Protein AF-A0A3A8J5E4-F1 (afdb_monomer)

Solvent-accessible surface area (backbone atoms only — not comparable to full-atom values): 11726 Å² total; per-residue (Å²): 141,94,80,90,86,88,87,85,82,84,65,100,75,74,62,64,78,69,52,48,61,57,52,50,52,50,50,51,51,50,51,48,60,60,49,70,71,50,70,92,58,54,59,56,57,49,50,54,48,46,54,47,53,39,44,57,54,50,38,72,62,24,36,69,75,30,37,78,83,51,62,80,76,48,44,63,55,41,63,72,62,44,60,40,84,46,62,60,94,86,40,72,38,79,46,46,45,81,44,77,46,72,64,31,96,51,60,77,91,69,24,79,97,47,61,58,36,23,38,38,37,21,25,27,72,80,34,37,34,30,21,39,31,42,22,22,52,36,62,92,46,94,75,78,77,49,28,46,27,18,59,95,86,41,72,50,68,47,78,36,43,29,40,59,74,79,69,74,67,76,70,72,80,81,74,78,81,72,82,77,83,84,79,84,89,85,91,85,78,89,84,137

pLDDT: mean 80.05, std 19.11, range [37.44, 98.12]

Secondary structure (DSSP, 8-state):
-----------TT--GGGTHHHHHHHHHHHHHHHHHTS-SS-HHHHHHHHHHHHHHHHHHH--SS-----HHHHHHHHHTT---S-EETTEEP-S-EEEEEEEESSS-S--TTPPTTEEEEEEETTSSEEEEEEEE--TT-SSSS-EE-EETTEEPEEEEEPPPGGGGSS----------------------

Mean predicted aligned error: 14.49 Å

Radius of gyration: 29.24 Å; Cα contacts (8 Å, |Δi|>4): 276; chains: 1; bounding box: 82×59×81 Å

Structure (mmCIF, N/CA/C/O backbone):
data_AF-A0A3A8J5E4-F1
#
_entry.id   AF-A0A3A8J5E4-F1
#
loop_
_atom_site.group_PDB
_atom_site.id
_atom_site.type_symbol
_atom_site.label_atom_id
_atom_site.label_alt_id
_atom_site.label_comp_id
_atom_site.label_asym_id
_atom_site.label_entity_id
_atom_site.label_seq_id
_atom_site.pdbx_PDB_ins_code
_atom_site.Cartn_x
_atom_site.Cartn_y
_atom_site.Cartn_z
_atom_site.occupancy
_atom_site.B_iso_or_equiv
_atom_site.auth_seq_id
_atom_site.auth_comp_id
_atom_site.auth_asym_id
_atom_site.auth_atom_id
_atom_site.pdbx_PDB_model_num
ATOM 1 N N . VAL A 1 1 ? -8.794 -10.326 44.516 1.00 44.97 1 VAL A N 1
ATOM 2 C CA . VAL A 1 1 ? -8.117 -9.865 45.755 1.00 44.97 1 VAL A CA 1
ATOM 3 C C . VAL A 1 1 ? -7.103 -8.805 45.351 1.00 44.97 1 VAL A C 1
ATOM 5 O O . VAL A 1 1 ? -6.528 -8.986 44.290 1.00 44.97 1 VAL A O 1
ATOM 8 N N . LEU A 1 2 ? -6.918 -7.751 46.161 1.00 43.94 2 LEU A N 1
ATOM 9 C CA . LEU A 1 2 ? -6.089 -6.536 45.955 1.00 43.94 2 LEU A CA 1
ATOM 10 C C . LEU A 1 2 ? -6.869 -5.264 45.575 1.00 43.94 2 LEU A C 1
ATOM 12 O O . LEU A 1 2 ? -6.507 -4.523 44.672 1.00 43.94 2 LEU A O 1
ATOM 16 N N . GLY A 1 3 ? -7.930 -4.982 46.328 1.00 45.78 3 GLY A N 1
ATOM 17 C CA . GLY A 1 3 ? -8.460 -3.633 46.509 1.00 45.78 3 GLY A CA 1
ATOM 18 C C . GLY A 1 3 ? -8.680 -3.422 48.004 1.00 45.78 3 GLY A C 1
ATOM 19 O O . GLY A 1 3 ? -9.305 -4.264 48.641 1.00 45.78 3 GLY A O 1
ATOM 20 N N . GLY A 1 4 ? -8.135 -2.346 48.570 1.00 46.69 4 GLY A N 1
ATOM 21 C CA . GLY A 1 4 ? -8.367 -1.962 49.968 1.00 46.69 4 GLY A CA 1
ATOM 22 C C . GLY A 1 4 ? -7.197 -2.264 50.903 1.00 46.69 4 GLY A C 1
ATOM 23 O O . GLY A 1 4 ? -7.206 -3.254 51.624 1.00 46.69 4 GLY A O 1
ATOM 24 N N . GLY A 1 5 ? -6.188 -1.388 50.921 1.00 42.03 5 GLY A N 1
ATOM 25 C CA . GLY A 1 5 ? -5.062 -1.544 51.849 1.00 42.03 5 GLY A CA 1
ATOM 26 C C . GLY A 1 5 ? -4.196 -0.313 52.116 1.00 42.03 5 GLY A C 1
ATOM 27 O O . GLY A 1 5 ? -3.161 -0.457 52.751 1.00 42.03 5 GLY A O 1
ATOM 28 N N . LEU A 1 6 ? -4.574 0.891 51.671 1.00 48.72 6 LEU A N 1
ATOM 29 C CA . LEU A 1 6 ? -3.724 2.091 51.792 1.00 48.72 6 LEU A CA 1
ATOM 30 C C . LEU A 1 6 ? -4.438 3.272 52.470 1.00 48.72 6 LEU A C 1
ATOM 32 O O . LEU A 1 6 ? -4.304 4.418 52.063 1.00 48.72 6 LEU A O 1
ATOM 36 N N . LEU A 1 7 ? -5.206 2.997 53.528 1.00 58.25 7 LEU A N 1
ATOM 37 C CA . LEU A 1 7 ? -5.923 4.020 54.307 1.00 58.25 7 LEU A CA 1
ATOM 38 C C . LEU A 1 7 ? -5.722 3.853 55.820 1.00 58.25 7 LEU A C 1
ATOM 40 O O . LEU A 1 7 ? -6.661 3.961 56.604 1.00 58.25 7 LEU A O 1
ATOM 44 N N . ARG A 1 8 ? -4.496 3.563 56.271 1.00 53.88 8 ARG A N 1
ATOM 45 C CA . ARG A 1 8 ? -4.248 3.429 57.714 1.00 53.88 8 ARG A CA 1
ATOM 46 C C . ARG A 1 8 ? -2.876 3.938 58.145 1.00 53.88 8 ARG A C 1
ATOM 48 O O . ARG A 1 8 ? -1.961 3.155 58.365 1.00 53.88 8 ARG A O 1
ATOM 55 N N . LYS A 1 9 ? -2.780 5.268 58.258 1.00 50.62 9 LYS A N 1
ATOM 56 C CA . LYS A 1 9 ? -2.067 6.046 59.299 1.00 50.62 9 LYS A CA 1
ATOM 57 C C . LYS A 1 9 ? -1.996 7.512 58.849 1.00 50.62 9 LYS A C 1
ATOM 59 O O . LYS A 1 9 ? -1.085 7.898 58.126 1.00 50.62 9 LYS A O 1
ATOM 64 N N . GLN A 1 10 ? -2.984 8.317 59.244 1.00 53.25 10 GLN A N 1
ATOM 65 C CA . GLN A 1 10 ? -2.922 9.776 59.114 1.00 53.25 10 GLN A CA 1
ATOM 66 C C . GLN A 1 10 ? -2.170 10.364 60.319 1.00 53.25 10 GLN A C 1
ATOM 68 O O . GLN A 1 10 ? -2.613 10.147 61.445 1.00 53.25 10 GLN A O 1
ATOM 73 N N . PRO A 1 11 ? -1.081 11.125 60.122 1.00 53.59 11 PRO A N 1
ATOM 74 C CA . PRO A 1 11 ? -0.657 12.127 61.089 1.00 53.59 11 PRO A CA 1
ATOM 75 C C . PRO A 1 11 ? -1.559 13.369 60.957 1.00 53.59 11 PRO A C 1
ATOM 77 O O . PRO A 1 11 ? -1.869 13.802 59.844 1.00 53.59 11 PRO A O 1
ATOM 80 N N . GLU A 1 12 ? -1.965 13.945 62.090 1.00 52.31 12 GLU A N 1
ATOM 81 C CA . GLU A 1 12 ? -2.954 15.031 62.284 1.00 52.31 12 GLU A CA 1
ATOM 82 C C . GLU A 1 12 ? -2.622 16.398 61.626 1.00 52.31 12 GLU A C 1
ATOM 84 O O . GLU A 1 12 ? -3.165 17.433 61.994 1.00 52.31 12 GLU A O 1
ATOM 89 N N . GLY A 1 13 ? -1.762 16.437 60.606 1.00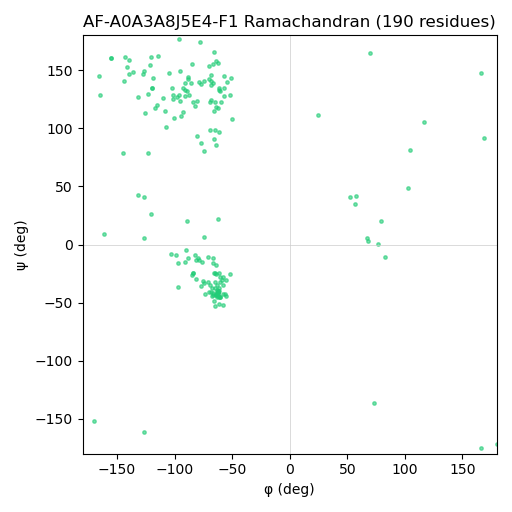 54.41 13 GLY A N 1
ATOM 90 C CA . GLY A 1 13 ? -1.397 17.648 59.857 1.00 54.41 13 GLY A CA 1
ATOM 91 C C . GLY A 1 13 ? -1.566 17.537 58.340 1.00 54.41 13 GLY A C 1
ATOM 92 O O . GL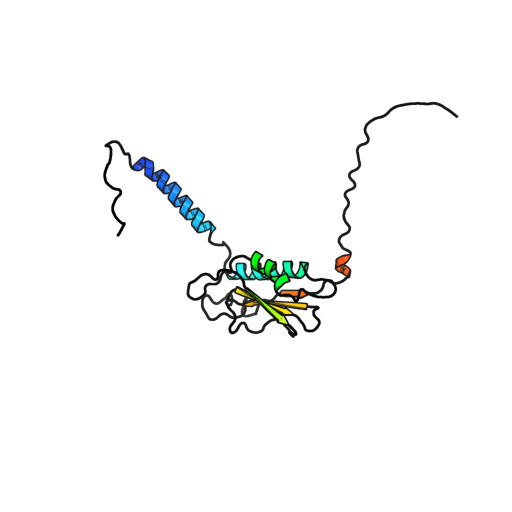Y A 1 13 ? -1.166 18.448 57.609 1.00 54.41 13 GLY A O 1
ATOM 93 N N . PHE A 1 14 ? -2.123 16.433 57.830 1.00 55.22 14 PHE A N 1
ATOM 94 C CA . PHE A 1 14 ? -2.192 16.182 56.391 1.00 55.22 14 PHE A CA 1
ATOM 95 C C . PHE A 1 14 ? -3.297 17.012 55.716 1.00 55.22 14 PHE A C 1
ATOM 97 O O . PHE A 1 14 ? -4.434 16.581 55.539 1.00 55.22 14 PHE A O 1
ATOM 104 N N . LYS A 1 15 ? -2.947 18.239 55.315 1.00 59.59 15 LYS A N 1
ATOM 105 C CA . LYS A 1 15 ? -3.762 19.112 54.458 1.00 59.59 15 LYS A CA 1
ATOM 106 C C . LYS A 1 15 ? -3.938 18.462 53.078 1.00 59.59 15 LYS A C 1
ATOM 108 O O . LYS A 1 15 ? -3.174 18.759 52.161 1.00 59.59 15 LYS A O 1
ATOM 113 N N . GLY A 1 16 ? -4.937 17.590 52.919 1.00 57.59 16 GLY A N 1
ATOM 114 C CA . GLY A 1 16 ? -5.251 16.887 51.662 1.00 57.59 16 GLY A CA 1
ATOM 115 C C . GLY A 1 16 ? -5.408 17.810 50.443 1.00 57.59 16 GLY A C 1
ATOM 116 O O . GLY A 1 16 ? -5.087 17.422 49.324 1.00 57.59 16 GLY A O 1
ATOM 117 N N . TYR A 1 17 ? -5.761 19.078 50.666 1.00 62.31 17 TYR A N 1
ATOM 118 C CA . TYR A 1 17 ? -5.821 20.131 49.644 1.00 62.31 17 TYR A CA 1
ATOM 119 C C . TYR A 1 17 ? -4.461 20.471 49.005 1.00 62.31 17 TYR A C 1
ATOM 121 O O . TYR A 1 17 ? -4.439 21.083 47.946 1.00 62.31 17 TYR A O 1
ATOM 129 N N . ARG A 1 18 ? -3.323 20.100 49.615 1.00 68.38 18 ARG A N 1
ATOM 130 C CA . ARG A 1 18 ? -1.981 20.314 49.033 1.00 68.38 18 ARG A CA 1
ATOM 131 C C . ARG A 1 18 ? -1.564 19.225 48.046 1.00 68.38 18 ARG A C 1
ATOM 133 O O . ARG A 1 18 ? -0.739 19.491 47.181 1.00 68.38 18 ARG A O 1
ATOM 140 N N . LEU A 1 19 ? -2.123 18.021 48.167 1.00 72.25 19 LEU A N 1
ATOM 141 C CA . LEU A 1 19 ? -1.878 16.927 47.221 1.00 72.25 19 LEU A CA 1
ATOM 142 C C . LEU A 1 19 ? -2.795 16.998 46.002 1.00 72.25 19 LEU A C 1
ATOM 144 O O . LEU A 1 19 ? -2.423 16.524 44.934 1.00 72.25 19 LEU A O 1
ATOM 148 N N . LEU A 1 20 ? -3.973 17.603 46.153 1.00 78.25 20 LEU A N 1
ATOM 149 C CA . LEU A 1 20 ? -4.965 17.718 45.089 1.00 78.25 20 LEU A CA 1
ATOM 150 C C . LEU A 1 20 ? -4.421 18.404 43.815 1.00 78.25 20 LEU A C 1
ATOM 152 O O . LEU A 1 20 ? -4.642 17.852 42.742 1.00 78.25 20 LEU A O 1
ATOM 156 N N . PRO A 1 21 ? -3.632 19.499 43.885 1.00 79.94 21 PRO A N 1
ATOM 157 C CA . PRO A 1 21 ? -2.996 20.091 42.708 1.00 79.94 21 PRO A CA 1
ATOM 158 C C . PRO A 1 21 ? -2.000 19.142 42.036 1.00 79.94 21 PRO A C 1
ATOM 160 O O . PRO A 1 21 ? -1.972 19.048 40.816 1.00 79.94 21 PRO A O 1
ATOM 163 N N . ILE A 1 22 ? -1.208 18.406 42.822 1.00 82.19 22 ILE A N 1
ATOM 164 C CA . ILE A 1 22 ? -0.189 17.479 42.308 1.00 82.19 22 ILE A CA 1
ATOM 165 C C . ILE A 1 22 ? -0.857 16.300 41.593 1.00 82.19 22 ILE A C 1
ATOM 167 O O . ILE A 1 22 ? -0.450 15.930 40.495 1.00 82.19 22 ILE A O 1
ATOM 171 N N . LEU A 1 23 ? -1.916 15.740 42.183 1.00 84.50 23 LEU A N 1
ATOM 172 C CA . LEU A 1 23 ? -2.702 14.674 41.563 1.00 84.50 23 LEU A CA 1
ATOM 173 C C . LEU A 1 23 ? -3.412 15.153 40.295 1.00 84.50 23 LEU A C 1
ATOM 175 O O . LEU A 1 23 ? -3.476 14.405 39.326 1.00 84.50 23 LEU A O 1
ATOM 179 N N . LEU A 1 24 ? -3.908 16.391 40.282 1.00 86.19 24 LEU A N 1
ATOM 180 C CA . LEU A 1 24 ? -4.582 16.971 39.122 1.00 86.19 24 LEU A CA 1
ATOM 181 C C . LEU A 1 24 ? -3.603 17.211 37.965 1.00 86.19 24 LEU A C 1
ATOM 183 O O . LEU A 1 24 ? -3.914 16.868 36.830 1.00 86.19 24 LEU A O 1
ATOM 187 N N . VAL A 1 25 ? -2.392 17.699 38.254 1.00 86.38 25 VAL A N 1
ATOM 188 C CA . VAL A 1 25 ? -1.312 17.809 37.258 1.00 86.38 25 VAL A CA 1
ATOM 189 C C . VAL A 1 25 ? -0.887 16.427 36.755 1.00 86.38 25 VAL A C 1
ATOM 191 O O . VAL A 1 25 ? -0.739 16.242 35.552 1.00 86.38 25 VAL A O 1
ATOM 194 N N . GLY A 1 26 ? -0.746 15.438 37.643 1.00 87.44 26 GLY A N 1
ATOM 195 C CA . GLY A 1 26 ? -0.425 14.063 37.252 1.00 87.44 26 GLY A CA 1
ATOM 196 C C . GLY A 1 26 ? -1.502 13.421 36.370 1.00 87.44 26 GLY A C 1
ATOM 197 O O . GLY A 1 26 ? -1.177 12.764 35.385 1.00 87.44 26 GLY A O 1
A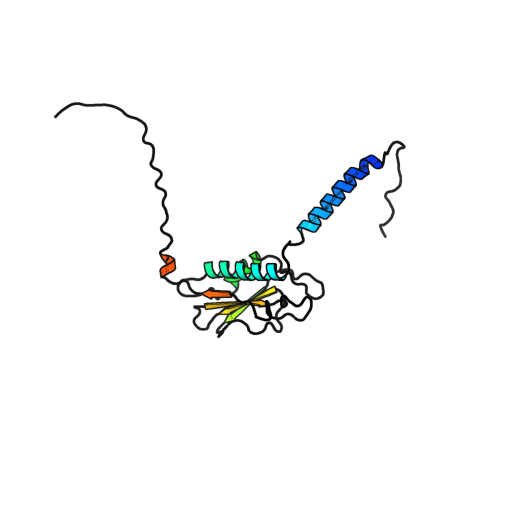TOM 198 N N . ALA A 1 27 ? -2.780 13.649 36.683 1.00 87.12 27 ALA A N 1
ATOM 199 C CA . ALA A 1 27 ? -3.908 13.174 35.887 1.00 87.12 27 ALA A CA 1
ATOM 200 C C . ALA A 1 27 ? -3.974 13.857 34.515 1.00 87.12 27 ALA A C 1
ATOM 202 O O . ALA A 1 27 ? -4.157 13.169 33.518 1.00 87.12 27 ALA A O 1
ATOM 203 N N . LEU A 1 28 ? -3.763 15.178 34.451 1.00 85.94 28 LEU A N 1
ATOM 204 C CA . LEU A 1 28 ? -3.675 15.916 33.186 1.00 85.94 28 LEU A CA 1
ATOM 205 C C . LEU A 1 28 ? -2.494 15.448 32.334 1.00 85.94 28 LEU A C 1
ATOM 207 O O . LEU A 1 28 ? -2.637 15.319 31.127 1.00 85.94 28 LEU A O 1
ATOM 211 N N . PHE A 1 29 ? -1.343 15.162 32.944 1.00 85.44 29 PHE A N 1
ATOM 212 C CA . PHE A 1 29 ? -0.180 14.649 32.223 1.00 85.44 29 PHE A CA 1
ATOM 213 C C . PHE A 1 29 ? -0.432 13.238 31.674 1.00 85.44 29 PHE A C 1
ATOM 215 O O . PHE A 1 29 ? -0.098 12.954 30.530 1.00 85.44 29 PHE A O 1
ATOM 222 N N . LEU A 1 30 ? -1.072 12.364 32.457 1.00 84.12 30 LEU A N 1
ATOM 223 C CA . LEU A 1 30 ? -1.500 11.040 31.995 1.00 84.12 30 LEU A CA 1
ATOM 224 C C . LEU A 1 30 ? -2.519 11.133 30.856 1.00 84.12 30 LEU A C 1
ATOM 226 O O . LEU A 1 30 ? -2.391 10.408 29.874 1.00 84.12 30 LEU A O 1
ATOM 230 N N . ASP A 1 31 ? -3.505 12.022 30.970 1.00 82.31 31 ASP A N 1
ATOM 231 C CA . ASP A 1 31 ? -4.498 12.264 29.921 1.00 82.31 31 ASP A CA 1
ATOM 232 C C . ASP A 1 31 ? -3.834 12.798 28.644 1.00 82.31 31 ASP A C 1
ATOM 234 O O . ASP A 1 31 ? -4.100 12.300 27.551 1.00 82.31 31 ASP A O 1
ATOM 238 N N . LEU A 1 32 ? -2.874 13.716 28.789 1.00 78.25 32 LEU A N 1
ATOM 239 C CA . LEU A 1 32 ? -2.099 14.260 27.680 1.00 78.25 32 LEU A CA 1
ATOM 240 C C . LEU A 1 32 ? -1.296 13.162 26.969 1.00 78.25 32 LEU A C 1
ATOM 242 O O . LEU A 1 32 ? -1.457 12.987 25.764 1.00 78.25 32 LEU A O 1
ATOM 246 N N . VAL A 1 33 ? -0.526 12.357 27.707 1.00 77.69 33 VAL A N 1
ATOM 247 C CA . VAL A 1 33 ? 0.266 11.242 27.152 1.00 77.69 33 VAL A CA 1
ATOM 248 C C . VAL A 1 33 ? -0.627 10.189 26.479 1.00 77.69 33 VAL A C 1
ATOM 250 O O . VAL A 1 33 ? -0.279 9.649 25.430 1.00 77.69 33 VAL A O 1
ATOM 253 N N . LEU A 1 34 ? -1.806 9.903 27.041 1.00 73.25 34 LEU A N 1
ATOM 254 C CA . LEU A 1 34 ? -2.778 8.989 26.432 1.00 73.25 34 LEU A CA 1
ATOM 255 C C . LEU A 1 34 ? -3.436 9.583 25.177 1.00 73.25 34 LEU A C 1
ATOM 257 O O . LEU A 1 34 ? -3.785 8.838 24.256 1.00 73.25 34 LEU A O 1
ATOM 261 N N . SER A 1 35 ? -3.614 10.904 25.131 1.00 61.59 35 SER A N 1
ATOM 262 C CA . SER A 1 35 ? -4.194 11.613 23.989 1.00 61.59 35 SER A CA 1
ATOM 263 C C . SER A 1 35 ? -3.209 11.788 22.830 1.00 61.59 35 SER A C 1
ATOM 265 O O . SER A 1 35 ? -3.621 11.618 21.685 1.00 61.59 35 SER A O 1
ATOM 267 N N . GLU A 1 36 ? -1.915 11.999 23.099 1.00 58.34 36 GLU A N 1
ATOM 268 C CA . GLU A 1 36 ? -0.857 12.035 22.076 1.00 58.34 36 GLU A CA 1
ATOM 269 C C . GLU A 1 36 ? -0.721 10.698 21.328 1.00 58.34 36 GLU A C 1
ATOM 271 O O . GLU A 1 36 ? -0.319 10.663 20.167 1.00 58.34 36 GLU A O 1
ATOM 276 N N . GLY A 1 37 ? -1.136 9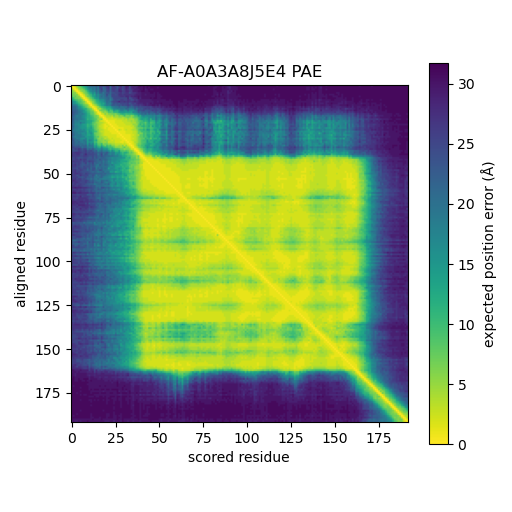.589 21.950 1.00 56.16 37 GLY A N 1
ATOM 277 C CA . GLY A 1 37 ? -1.207 8.281 21.295 1.00 56.16 37 GLY A CA 1
ATOM 278 C C . GLY A 1 37 ? -2.325 8.148 20.250 1.00 56.16 37 GLY A C 1
ATOM 279 O O . GLY A 1 37 ? -2.363 7.155 19.519 1.00 56.16 37 GLY A O 1
ATOM 280 N N . ARG A 1 38 ? -3.259 9.106 20.159 1.00 58.28 38 ARG A N 1
ATOM 281 C CA . ARG A 1 38 ? -4.289 9.132 19.112 1.00 58.28 38 ARG A CA 1
ATOM 282 C C . ARG A 1 38 ? -3.800 10.014 17.973 1.00 58.28 38 ARG A C 1
ATOM 284 O O . ARG A 1 38 ? -3.733 11.229 18.111 1.00 58.28 38 ARG A O 1
ATOM 291 N N . SER A 1 39 ? -3.488 9.390 16.837 1.00 59.84 39 SER A N 1
ATOM 292 C CA . SER A 1 39 ? -3.144 10.130 15.622 1.00 59.84 39 SER A CA 1
ATOM 293 C C . SER A 1 39 ? -4.243 11.164 15.322 1.00 59.84 39 SER A C 1
ATOM 295 O O . SER A 1 39 ? -5.419 10.789 15.296 1.00 59.84 39 SER A O 1
ATOM 297 N N . PRO A 1 40 ? -3.892 12.447 15.108 1.00 64.19 40 PRO A N 1
ATOM 298 C CA . PRO A 1 40 ? -4.864 13.505 14.822 1.00 64.19 40 PRO A CA 1
ATOM 299 C C . PRO A 1 40 ? -5.552 13.311 13.463 1.00 64.19 40 PRO A C 1
ATOM 301 O O . PRO A 1 40 ? -6.524 13.995 13.150 1.00 64.19 40 PRO A O 1
ATOM 304 N N . LEU A 1 41 ? -5.033 12.388 12.653 1.00 74.31 41 LEU A N 1
ATOM 305 C CA . LEU A 1 41 ? -5.558 12.022 11.352 1.00 74.31 41 LEU A CA 1
ATOM 306 C C . LEU A 1 41 ? -6.641 10.955 11.498 1.00 74.31 41 LEU A C 1
ATOM 308 O O . LEU A 1 41 ? -6.486 9.988 12.248 1.00 74.31 41 LEU A O 1
ATOM 312 N N . ASP A 1 42 ? -7.712 11.081 10.723 1.00 82.88 42 ASP A N 1
ATOM 313 C CA . ASP A 1 42 ? -8.670 9.995 10.572 1.00 82.88 42 ASP A CA 1
ATOM 314 C C . ASP A 1 42 ? -8.036 8.783 9.858 1.00 82.88 42 ASP A C 1
ATOM 316 O O . ASP A 1 42 ? -6.931 8.834 9.307 1.00 82.88 42 ASP A O 1
ATOM 320 N N . ALA A 1 43 ? -8.716 7.635 9.919 1.00 83.94 43 ALA A N 1
ATOM 321 C CA . ALA A 1 43 ? -8.202 6.394 9.340 1.00 83.94 43 ALA A CA 1
ATOM 322 C C . ALA A 1 43 ? -7.977 6.505 7.821 1.00 83.94 43 ALA A C 1
ATOM 324 O O . ALA A 1 43 ? -7.049 5.886 7.300 1.00 83.94 43 ALA A O 1
ATOM 325 N N . GLU A 1 44 ? -8.794 7.308 7.130 1.00 88.12 44 GLU A N 1
ATOM 326 C CA . GLU A 1 44 ? -8.654 7.582 5.700 1.00 88.12 44 GLU A CA 1
ATOM 327 C C . GLU A 1 44 ? -7.354 8.337 5.406 1.00 88.12 44 GLU A C 1
ATOM 329 O O . GLU A 1 44 ? -6.550 7.880 4.591 1.00 88.12 44 GLU A O 1
ATOM 334 N N . ALA A 1 45 ? -7.102 9.455 6.091 1.00 89.56 45 ALA A N 1
ATOM 335 C CA . ALA A 1 45 ? -5.887 10.235 5.909 1.00 89.56 45 ALA A CA 1
ATOM 336 C C . ALA A 1 45 ? -4.643 9.416 6.270 1.00 89.56 45 ALA A C 1
ATOM 338 O O . ALA A 1 45 ? -3.653 9.460 5.541 1.00 89.56 45 ALA A O 1
ATOM 339 N N . GLN A 1 46 ? -4.696 8.608 7.334 1.00 90.38 46 GLN A N 1
ATOM 340 C CA . GLN A 1 46 ? -3.601 7.694 7.679 1.00 90.38 46 GLN A CA 1
ATOM 341 C C . GLN A 1 46 ? -3.328 6.672 6.566 1.00 90.38 46 GLN A C 1
ATOM 343 O O . GLN A 1 46 ? -2.174 6.465 6.192 1.00 90.38 46 GLN A O 1
ATOM 348 N N . ALA A 1 47 ? -4.373 6.058 6.004 1.00 91.69 47 ALA A N 1
ATOM 349 C CA . ALA A 1 47 ? -4.254 5.106 4.901 1.00 91.69 47 ALA A CA 1
ATOM 350 C C . ALA A 1 47 ? -3.694 5.757 3.624 1.00 91.69 47 ALA A C 1
ATOM 352 O O . ALA A 1 47 ? -2.811 5.192 2.974 1.00 91.69 47 ALA A O 1
ATOM 353 N N . ALA A 1 48 ? -4.159 6.963 3.289 1.00 92.38 48 ALA A N 1
ATOM 354 C CA . ALA A 1 48 ? -3.676 7.726 2.144 1.00 92.38 48 ALA A CA 1
ATOM 355 C C . ALA A 1 48 ? -2.200 8.125 2.300 1.00 92.38 48 ALA A C 1
ATOM 357 O O . ALA A 1 48 ? -1.419 7.976 1.359 1.00 92.38 48 ALA A O 1
ATOM 358 N N . VAL A 1 49 ? -1.800 8.579 3.493 1.00 93.56 49 VAL A N 1
ATOM 359 C CA . VAL A 1 49 ? -0.403 8.907 3.814 1.00 93.56 49 VAL A CA 1
ATOM 360 C C . VAL A 1 49 ? 0.477 7.663 3.731 1.00 93.56 49 VAL A C 1
ATOM 362 O O . VAL A 1 49 ? 1.535 7.720 3.111 1.00 93.56 49 VAL A O 1
ATOM 365 N N . ALA A 1 50 ? 0.041 6.527 4.279 1.00 94.44 50 ALA A N 1
ATOM 366 C CA . ALA A 1 50 ? 0.799 5.281 4.201 1.00 94.44 50 ALA A CA 1
ATOM 367 C C . ALA A 1 50 ? 1.014 4.828 2.747 1.00 94.44 50 ALA A C 1
ATOM 369 O O . ALA A 1 50 ? 2.135 4.491 2.364 1.00 94.44 50 ALA A O 1
ATOM 370 N N . LEU A 1 51 ? -0.036 4.881 1.916 1.00 95.06 51 LEU A N 1
ATOM 371 C CA . LEU A 1 51 ? 0.059 4.543 0.495 1.00 95.06 51 LEU A CA 1
ATOM 372 C C . LEU A 1 51 ? 1.013 5.485 -0.256 1.00 95.06 51 LEU A C 1
ATOM 374 O O . LEU A 1 51 ? 1.802 5.025 -1.084 1.00 95.06 51 LEU A O 1
ATOM 378 N N . ARG A 1 52 ? 0.966 6.791 0.045 1.00 95.69 52 ARG A N 1
ATOM 379 C CA . ARG A 1 52 ? 1.858 7.793 -0.553 1.00 95.69 52 ARG A CA 1
ATOM 380 C C . ARG A 1 52 ? 3.313 7.578 -0.140 1.00 95.69 52 ARG A C 1
ATOM 382 O O . ARG A 1 52 ? 4.176 7.507 -1.005 1.00 95.69 52 ARG A O 1
ATOM 389 N N . ASN A 1 53 ? 3.576 7.407 1.154 1.00 96.56 53 ASN A N 1
ATOM 390 C CA . ASN A 1 53 ? 4.926 7.211 1.684 1.00 9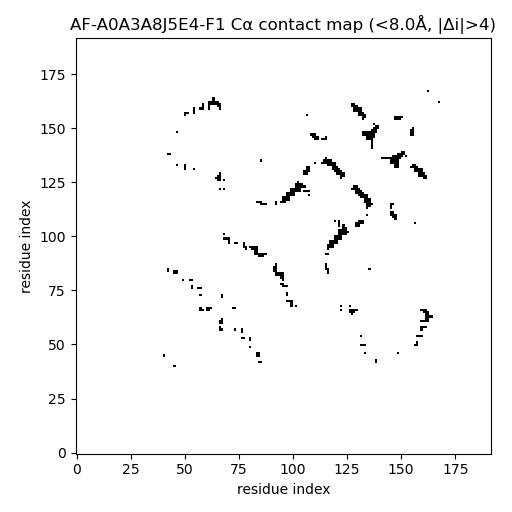6.56 53 ASN A CA 1
ATOM 391 C C . ASN A 1 53 ? 5.564 5.931 1.136 1.00 96.56 53 ASN A C 1
ATOM 393 O O . ASN A 1 53 ? 6.724 5.943 0.726 1.00 96.56 53 ASN A O 1
ATOM 397 N N . PHE A 1 54 ? 4.798 4.836 1.074 1.00 97.31 54 PHE A N 1
ATOM 398 C CA . PHE A 1 54 ? 5.273 3.602 0.457 1.00 97.31 54 PHE A CA 1
ATOM 399 C C . PHE A 1 54 ? 5.590 3.807 -1.026 1.00 97.31 54 PHE A C 1
ATOM 401 O O . PHE A 1 54 ? 6.641 3.374 -1.489 1.00 97.31 54 PHE A O 1
ATOM 408 N N . HIS A 1 55 ? 4.707 4.483 -1.769 1.00 96.88 55 HIS A N 1
ATOM 409 C CA . HIS A 1 55 ? 4.937 4.793 -3.178 1.00 96.88 55 HIS A CA 1
ATOM 410 C C . HIS A 1 55 ? 6.216 5.602 -3.389 1.00 96.88 55 HIS A C 1
ATOM 412 O O . HIS A 1 55 ? 7.058 5.188 -4.179 1.00 96.88 55 HIS A O 1
ATOM 418 N N . GLU A 1 56 ? 6.385 6.711 -2.670 1.00 96.81 56 GLU A N 1
ATOM 419 C CA . GLU A 1 56 ? 7.570 7.564 -2.775 1.00 96.81 56 GLU A CA 1
ATOM 420 C C . GLU A 1 56 ? 8.851 6.772 -2.471 1.00 96.81 56 GLU A C 1
ATOM 422 O O . GLU A 1 56 ? 9.850 6.894 -3.180 1.00 96.81 56 GLU A O 1
ATOM 427 N N . ALA A 1 57 ? 8.829 5.919 -1.445 1.00 96.56 57 ALA A N 1
ATOM 428 C CA . ALA A 1 57 ? 9.978 5.100 -1.083 1.00 96.56 57 ALA A CA 1
ATOM 429 C C . ALA A 1 57 ? 10.267 3.989 -2.109 1.00 96.56 57 ALA A C 1
ATOM 431 O O . ALA A 1 57 ? 11.424 3.765 -2.464 1.00 96.56 57 ALA A O 1
ATOM 432 N N . ALA A 1 58 ? 9.234 3.330 -2.637 1.00 96.25 58 ALA A N 1
ATOM 433 C CA . ALA A 1 58 ? 9.379 2.311 -3.674 1.00 96.25 58 ALA A CA 1
ATOM 434 C C . ALA A 1 58 ? 9.855 2.922 -5.003 1.00 96.25 58 ALA A C 1
ATOM 436 O O . ALA A 1 58 ? 10.700 2.339 -5.678 1.00 96.25 58 ALA A O 1
ATOM 437 N N . GLN A 1 59 ? 9.383 4.124 -5.347 1.00 96.50 59 GLN A N 1
ATOM 438 C CA . GLN A 1 59 ? 9.834 4.881 -6.516 1.00 96.50 59 GLN A CA 1
ATOM 439 C C . GLN A 1 59 ? 11.319 5.249 -6.408 1.00 96.50 59 GLN A C 1
ATOM 441 O O . GLN A 1 59 ? 12.062 5.122 -7.378 1.00 96.50 59 GLN A O 1
ATOM 446 N N . LYS A 1 60 ? 11.794 5.612 -5.209 1.00 94.69 60 LYS A N 1
ATOM 447 C CA . LYS A 1 60 ? 13.227 5.826 -4.948 1.00 94.69 60 LYS A CA 1
ATOM 448 C C . LYS A 1 60 ? 14.064 4.555 -5.109 1.00 94.69 60 LYS A C 1
ATOM 450 O O . LYS A 1 60 ? 15.247 4.663 -5.401 1.00 94.69 60 LYS A O 1
ATOM 455 N N . GLN A 1 61 ? 13.490 3.366 -4.956 1.00 94.50 61 GLN A N 1
ATOM 456 C CA . GLN A 1 61 ? 14.199 2.106 -5.205 1.00 94.50 61 GLN A CA 1
ATOM 457 C C . GLN A 1 61 ? 14.102 1.623 -6.661 1.00 94.50 61 GLN A C 1
ATOM 459 O O . GLN A 1 61 ? 14.833 0.712 -7.041 1.00 94.50 61 GLN A O 1
ATOM 464 N N . ALA A 1 62 ? 13.226 2.211 -7.481 1.00 94.50 62 ALA A N 1
ATOM 465 C CA . ALA A 1 62 ? 13.116 1.859 -8.891 1.00 94.50 62 ALA A CA 1
ATOM 466 C C . ALA A 1 62 ? 14.380 2.270 -9.660 1.00 94.50 62 ALA A C 1
ATOM 468 O O . ALA A 1 62 ? 14.930 3.355 -9.438 1.00 94.50 62 ALA A O 1
ATOM 469 N N . THR A 1 63 ? 14.822 1.402 -10.568 1.00 92.81 63 THR A N 1
ATOM 470 C CA . THR A 1 63 ? 15.951 1.650 -11.471 1.00 92.81 63 THR A CA 1
ATOM 471 C C . THR A 1 63 ? 15.444 2.150 -12.825 1.00 92.81 63 THR A C 1
ATOM 473 O O . THR A 1 63 ? 14.235 2.253 -13.044 1.00 92.81 63 THR A O 1
ATOM 476 N N . ALA A 1 64 ? 16.357 2.477 -13.743 1.00 90.81 64 ALA A N 1
ATOM 477 C CA . ALA A 1 64 ? 15.990 2.838 -15.114 1.00 90.81 64 ALA A CA 1
ATOM 478 C C . ALA A 1 64 ? 15.379 1.662 -15.900 1.00 90.81 64 ALA A C 1
ATOM 480 O O . ALA A 1 64 ? 14.624 1.860 -16.849 1.00 90.81 64 ALA A O 1
ATOM 481 N N . GLU A 1 65 ? 15.692 0.428 -15.499 1.00 90.62 65 GLU A N 1
ATOM 482 C CA . GLU A 1 65 ? 15.283 -0.779 -16.218 1.00 90.62 65 GLU A CA 1
ATOM 483 C C . GLU A 1 65 ? 14.025 -1.418 -15.627 1.00 90.62 65 GLU A C 1
ATOM 485 O O . GLU A 1 65 ? 13.198 -1.937 -16.377 1.00 90.62 65 GLU A O 1
ATOM 490 N N . ALA A 1 66 ? 13.863 -1.383 -14.298 1.00 94.06 66 ALA A N 1
ATOM 491 C CA . ALA A 1 66 ? 12.796 -2.111 -13.620 1.00 94.06 66 ALA A CA 1
ATOM 492 C C . ALA A 1 66 ? 12.393 -1.510 -12.265 1.00 94.06 66 ALA A C 1
ATOM 494 O O . ALA A 1 66 ? 13.138 -0.781 -11.604 1.00 94.06 66 ALA A O 1
ATOM 495 N N . VAL A 1 67 ? 11.193 -1.880 -11.820 1.00 96.50 67 VAL A N 1
ATOM 496 C CA . VAL A 1 67 ? 10.713 -1.637 -10.453 1.00 96.50 67 VAL A CA 1
ATOM 497 C C . VAL A 1 67 ? 11.181 -2.754 -9.505 1.00 96.50 67 VAL A C 1
ATOM 499 O O . VAL A 1 67 ? 11.433 -3.874 -9.954 1.00 96.50 67 VAL A O 1
ATOM 502 N N . PRO A 1 68 ? 11.294 -2.504 -8.187 1.00 95.38 68 PRO A N 1
ATOM 503 C CA . PRO A 1 68 ? 11.658 -3.544 -7.223 1.00 95.38 68 PRO A CA 1
ATOM 504 C C . PRO A 1 68 ? 10.618 -4.677 -7.185 1.00 95.38 68 PRO A C 1
ATOM 506 O O . PRO A 1 68 ? 9.470 -4.469 -6.808 1.00 95.38 68 PRO A O 1
ATOM 509 N N . VAL A 1 69 ? 11.026 -5.901 -7.539 1.00 95.38 69 VAL A N 1
ATOM 510 C CA . VAL A 1 69 ? 10.126 -7.078 -7.613 1.00 95.38 69 VAL A CA 1
ATOM 511 C C . VAL A 1 69 ? 10.260 -8.052 -6.443 1.00 95.38 69 VAL A C 1
ATOM 513 O O . VAL A 1 69 ? 9.494 -9.015 -6.333 1.00 95.38 69 VAL A O 1
ATOM 516 N N . GLU A 1 70 ? 11.263 -7.846 -5.594 1.00 94.50 70 GLU A N 1
ATOM 517 C CA . GLU A 1 70 ? 11.578 -8.733 -4.481 1.00 94.50 70 GLU A CA 1
ATOM 518 C C . GLU A 1 70 ? 10.929 -8.231 -3.194 1.00 94.50 70 GLU A C 1
ATOM 520 O O . GLU A 1 70 ? 11.197 -7.121 -2.731 1.00 94.50 70 GLU A O 1
ATOM 525 N N . ALA A 1 71 ? 10.114 -9.081 -2.563 1.00 94.38 71 ALA A N 1
ATOM 526 C CA . ALA A 1 71 ? 9.420 -8.734 -1.323 1.00 94.38 71 ALA A CA 1
ATOM 527 C C . ALA A 1 71 ? 10.397 -8.323 -0.208 1.00 94.38 71 ALA A C 1
ATOM 529 O O . ALA A 1 71 ? 10.107 -7.414 0.561 1.00 94.38 71 ALA A O 1
ATOM 530 N N . ARG A 1 72 ? 11.587 -8.939 -0.158 1.00 95.75 72 ARG A N 1
ATOM 531 C CA . ARG A 1 72 ? 12.627 -8.610 0.831 1.00 95.75 72 ARG A CA 1
ATOM 532 C C . ARG A 1 72 ? 13.175 -7.189 0.682 1.00 95.75 72 ARG A C 1
ATOM 534 O O . ARG A 1 72 ? 13.528 -6.590 1.687 1.00 95.75 72 ARG A O 1
ATOM 541 N N . ALA A 1 73 ? 13.236 -6.656 -0.539 1.00 94.56 73 ALA A N 1
ATOM 542 C CA . ALA A 1 73 ? 13.696 -5.288 -0.783 1.00 94.56 73 ALA A CA 1
ATOM 543 C C . ALA A 1 73 ? 12.638 -4.249 -0.373 1.00 94.56 73 ALA A C 1
ATOM 545 O O . ALA A 1 73 ? 12.968 -3.173 0.120 1.00 94.56 73 ALA A O 1
ATOM 546 N N . LEU A 1 74 ? 11.361 -4.608 -0.530 1.00 96.62 74 LEU A N 1
ATOM 547 C CA . LEU A 1 74 ? 10.216 -3.763 -0.198 1.00 96.62 74 LEU A CA 1
ATOM 548 C C . LEU A 1 74 ? 9.810 -3.833 1.282 1.00 96.62 74 LEU A C 1
ATOM 550 O O . LEU A 1 74 ? 9.207 -2.888 1.784 1.00 96.62 74 LEU A O 1
ATOM 554 N N . GLN A 1 75 ? 10.126 -4.920 1.992 1.00 96.00 75 GLN A N 1
ATOM 555 C CA . GLN A 1 75 ? 9.716 -5.119 3.387 1.00 96.00 75 GLN A CA 1
ATOM 556 C C . GLN A 1 75 ? 10.151 -3.979 4.330 1.00 96.00 75 GLN A C 1
ATOM 558 O O . GLN A 1 75 ? 9.290 -3.488 5.059 1.00 96.00 75 GLN A O 1
ATOM 563 N N . PRO A 1 76 ? 11.395 -3.456 4.270 1.00 97.00 76 PRO A N 1
ATOM 564 C CA . PRO A 1 76 ? 11.798 -2.323 5.106 1.00 97.00 76 PRO A CA 1
ATOM 565 C C . PRO A 1 76 ? 10.942 -1.071 4.881 1.00 97.00 76 PRO A C 1
ATOM 567 O O . PRO A 1 76 ? 10.723 -0.294 5.807 1.00 97.00 76 PRO A O 1
ATOM 570 N N . LEU A 1 77 ? 10.429 -0.880 3.659 1.00 97.00 77 LEU A N 1
ATOM 571 C CA . LEU A 1 77 ? 9.540 0.238 3.343 1.00 97.00 77 LEU A CA 1
ATOM 572 C C . LEU A 1 77 ? 8.183 0.085 4.022 1.00 97.00 77 LEU A C 1
ATOM 574 O O . LEU A 1 77 ? 7.590 1.082 4.414 1.00 97.00 77 LEU A O 1
ATOM 578 N N . VAL A 1 78 ? 7.695 -1.151 4.153 1.00 96.44 78 VAL A N 1
ATOM 579 C CA . VAL A 1 78 ? 6.441 -1.466 4.848 1.00 96.44 78 VAL A CA 1
ATOM 580 C C . VAL A 1 78 ? 6.605 -1.330 6.355 1.00 96.44 78 VAL A C 1
ATOM 582 O O . VAL A 1 78 ? 5.742 -0.746 7.008 1.00 96.44 78 VAL A O 1
ATOM 585 N N . ASP A 1 79 ? 7.722 -1.805 6.901 1.00 95.62 79 ASP A N 1
ATOM 586 C CA . ASP A 1 79 ? 8.009 -1.725 8.335 1.00 95.62 79 ASP A CA 1
ATOM 587 C C . ASP A 1 79 ? 8.121 -0.263 8.804 1.00 95.62 79 ASP A C 1
ATOM 589 O O . ASP A 1 79 ? 7.648 0.090 9.886 1.00 95.62 79 ASP A O 1
ATOM 593 N N . ALA A 1 80 ? 8.656 0.619 7.951 1.00 95.12 80 ALA A N 1
ATOM 594 C CA . ALA A 1 80 ? 8.757 2.055 8.212 1.00 95.12 80 ALA A CA 1
ATOM 595 C C . ALA A 1 80 ? 7.399 2.787 8.288 1.00 95.12 80 ALA A C 1
ATOM 597 O O . ALA A 1 80 ? 7.339 3.902 8.803 1.00 95.12 80 ALA A O 1
ATOM 598 N N . LEU A 1 81 ? 6.303 2.186 7.805 1.00 93.50 81 LEU A N 1
ATOM 599 C CA . LEU A 1 81 ? 4.959 2.784 7.873 1.00 93.50 81 LEU A CA 1
ATOM 600 C C . LEU A 1 81 ? 4.339 2.696 9.274 1.00 93.50 81 LEU A C 1
ATOM 602 O O . LEU A 1 81 ? 3.335 3.357 9.544 1.00 93.50 81 LEU A O 1
ATOM 606 N N . GLY A 1 82 ? 4.901 1.867 10.157 1.00 91.94 82 GLY A N 1
ATOM 607 C CA . GLY A 1 82 ? 4.415 1.678 11.517 1.00 91.94 82 GLY A CA 1
ATOM 608 C C . GLY A 1 82 ? 3.115 0.873 11.594 1.00 91.94 82 GLY A C 1
ATOM 609 O O . GLY A 1 82 ? 2.963 -0.182 10.973 1.00 91.94 82 GLY A O 1
ATOM 610 N N . THR A 1 83 ? 2.179 1.338 12.424 1.00 92.00 83 THR A N 1
ATOM 611 C CA . THR A 1 83 ? 0.934 0.614 12.723 1.00 92.00 83 THR A CA 1
ATOM 612 C C . THR A 1 83 ? -0.215 1.104 11.832 1.00 92.00 83 THR A C 1
ATOM 614 O O . THR A 1 83 ? -0.477 2.305 11.789 1.00 92.00 83 THR A O 1
ATOM 617 N N . PRO A 1 84 ? -0.945 0.212 11.139 1.00 92.56 84 PRO A N 1
ATOM 618 C CA . PRO A 1 84 ? -2.104 0.595 10.337 1.00 92.56 84 PRO A CA 1
ATOM 619 C C . PRO A 1 84 ? -3.297 1.025 11.202 1.00 92.56 84 PRO A C 1
ATOM 621 O O . PRO A 1 84 ? -3.463 0.488 12.294 1.00 92.56 84 PRO A O 1
ATOM 624 N N . PRO A 1 85 ? -4.211 1.880 10.699 1.00 89.44 85 PRO A N 1
ATOM 625 C CA . PRO A 1 85 ? -5.372 2.377 11.452 1.00 89.44 85 PRO A CA 1
ATOM 626 C C . PRO A 1 85 ? -6.502 1.344 11.639 1.00 89.44 85 PRO A C 1
ATOM 628 O O . PRO A 1 85 ? -7.576 1.674 12.139 1.00 89.44 85 PRO A O 1
ATOM 631 N N . TYR A 1 86 ? -6.300 0.090 11.233 1.00 89.44 86 TYR A N 1
ATOM 632 C CA . TYR A 1 86 ? -7.357 -0.919 11.174 1.00 89.44 86 TYR A CA 1
ATOM 633 C C . TYR A 1 86 ? -7.417 -1.796 12.424 1.00 89.44 86 TYR A C 1
ATOM 635 O O . TYR A 1 86 ? -6.402 -2.122 13.038 1.00 89.44 86 TYR A O 1
ATOM 643 N N . ARG A 1 87 ? -8.626 -2.258 12.755 1.00 89.56 87 ARG A N 1
ATOM 644 C CA . ARG A 1 87 ? -8.862 -3.242 13.815 1.00 89.56 87 ARG A CA 1
ATOM 645 C C . ARG A 1 87 ? -9.504 -4.493 13.246 1.00 89.56 87 ARG A C 1
ATOM 647 O O . ARG A 1 87 ? -10.472 -4.415 12.497 1.00 89.56 87 ARG A O 1
ATOM 654 N N . LEU A 1 88 ? -8.999 -5.650 13.651 1.00 87.31 88 LEU A N 1
ATOM 655 C CA . LEU A 1 88 ? -9.567 -6.945 13.314 1.00 87.31 88 LEU A CA 1
ATOM 656 C C . LEU A 1 88 ? -10.214 -7.529 14.569 1.00 87.31 88 LEU A C 1
ATOM 658 O O . LEU A 1 88 ? -9.529 -7.809 15.548 1.00 87.31 88 LEU A O 1
ATOM 662 N N . ARG A 1 89 ? -11.545 -7.691 14.549 1.00 86.44 89 ARG A N 1
ATOM 663 C CA . ARG A 1 89 ? -12.328 -8.197 15.698 1.00 86.44 89 ARG A CA 1
ATOM 664 C C . ARG A 1 89 ? -12.051 -7.418 16.998 1.00 86.44 89 ARG A C 1
ATOM 666 O O . ARG A 1 89 ? -11.899 -7.999 18.064 1.00 86.44 89 ARG A O 1
ATOM 673 N N . GLY A 1 90 ? -11.942 -6.093 16.887 1.00 84.94 90 GLY A N 1
ATOM 674 C CA . GLY A 1 90 ? -11.671 -5.193 18.014 1.00 84.94 90 GLY A CA 1
ATOM 675 C C . GLY A 1 90 ? -10.196 -5.065 18.410 1.00 84.94 90 GLY A C 1
ATOM 676 O O . GLY A 1 90 ? -9.863 -4.141 19.147 1.00 84.94 90 GLY A O 1
ATOM 677 N N . VAL A 1 91 ? -9.308 -5.912 17.884 1.00 88.06 91 VAL A N 1
ATOM 678 C CA . VAL A 1 91 ? -7.865 -5.870 18.163 1.00 88.06 91 VAL A CA 1
ATOM 679 C C . VAL A 1 91 ? -7.150 -5.029 17.111 1.00 88.06 91 VAL A C 1
ATOM 681 O O . VAL A 1 91 ? -7.411 -5.173 15.916 1.00 88.06 91 VAL A O 1
ATOM 684 N N . GLN A 1 92 ? -6.247 -4.148 17.545 1.00 89.56 92 GLN A N 1
ATOM 685 C CA . GLN A 1 92 ? -5.434 -3.336 16.640 1.00 89.56 92 GLN A CA 1
ATOM 686 C C . GLN A 1 92 ? -4.567 -4.228 15.748 1.00 89.56 92 GLN A C 1
ATOM 688 O O . GLN A 1 92 ? -3.903 -5.147 16.225 1.00 89.56 92 GLN A O 1
ATOM 693 N N . VAL A 1 93 ? -4.572 -3.957 14.444 1.00 91.25 93 VAL A N 1
ATOM 694 C CA . VAL A 1 93 ? -3.667 -4.626 13.510 1.00 91.25 93 VAL A CA 1
ATOM 695 C C . VAL A 1 93 ? -2.244 -4.122 13.797 1.00 91.25 93 VAL A C 1
ATOM 697 O O . VAL A 1 93 ? -2.034 -2.915 13.748 1.00 91.25 93 VAL A O 1
ATOM 700 N N . PRO A 1 94 ? -1.270 -5.002 14.105 1.00 90.31 94 PRO A N 1
ATOM 701 C CA . PRO A 1 94 ? -0.007 -4.582 14.726 1.00 90.31 94 PRO A CA 1
ATOM 702 C C . PRO A 1 94 ? 0.974 -3.884 13.777 1.00 90.31 94 PRO A C 1
ATOM 704 O O . PRO A 1 94 ? 1.744 -3.036 14.204 1.00 90.31 94 PRO A O 1
ATOM 707 N N . ALA A 1 95 ? 0.965 -4.248 12.499 1.00 94.00 95 ALA A N 1
ATOM 708 C CA . ALA A 1 95 ? 1.881 -3.726 11.490 1.00 94.00 95 ALA A CA 1
ATOM 709 C C . ALA A 1 95 ? 1.246 -3.861 10.111 1.00 94.00 95 ALA A C 1
ATOM 711 O O . ALA A 1 95 ? 0.330 -4.677 9.937 1.00 94.00 95 ALA A O 1
ATOM 712 N N . TYR A 1 96 ? 1.732 -3.097 9.137 1.00 95.81 96 TYR A N 1
ATOM 713 C CA . TYR A 1 96 ? 1.391 -3.332 7.740 1.00 95.81 96 TYR A CA 1
ATOM 714 C C . TYR A 1 96 ? 1.977 -4.670 7.261 1.00 95.81 96 TYR A C 1
ATOM 716 O O . TYR A 1 96 ? 2.937 -5.189 7.823 1.00 95.81 96 TYR A O 1
ATOM 724 N N . ALA A 1 97 ? 1.366 -5.265 6.241 1.00 95.69 97 ALA A N 1
ATOM 725 C CA . ALA A 1 97 ? 1.890 -6.455 5.569 1.00 95.69 97 ALA A CA 1
ATOM 726 C C . ALA A 1 97 ? 2.115 -6.167 4.084 1.00 95.69 97 ALA A C 1
ATOM 728 O O . ALA A 1 97 ? 1.523 -5.237 3.542 1.00 95.69 97 ALA A O 1
ATOM 729 N N . LEU A 1 98 ? 2.931 -6.984 3.421 1.00 96.81 98 LEU A N 1
ATOM 730 C CA . LEU A 1 98 ? 3.201 -6.882 1.990 1.00 96.81 98 LEU A CA 1
ATOM 731 C C . LEU A 1 98 ? 2.780 -8.165 1.275 1.00 96.81 98 LEU A C 1
ATOM 733 O O . LEU A 1 98 ? 3.135 -9.262 1.700 1.00 96.81 98 LEU A O 1
ATOM 737 N N . GLN A 1 99 ? 2.087 -8.026 0.149 1.00 96.25 99 GLN A N 1
ATOM 738 C CA . GLN A 1 99 ? 1.881 -9.110 -0.804 1.00 96.25 99 GLN A CA 1
ATOM 739 C C . GLN A 1 99 ? 2.335 -8.654 -2.189 1.00 96.25 99 GLN A C 1
ATOM 741 O O . GLN A 1 99 ? 1.709 -7.791 -2.801 1.00 96.25 99 GLN A O 1
ATOM 746 N N . VAL A 1 100 ? 3.401 -9.268 -2.701 1.00 96.38 100 VAL A N 1
ATOM 747 C CA . VAL A 1 100 ? 3.890 -9.024 -4.062 1.00 96.38 100 VAL A CA 1
ATOM 748 C C . VAL A 1 100 ? 3.237 -10.015 -5.024 1.00 96.38 100 VAL A C 1
ATOM 750 O O . VAL A 1 100 ? 3.274 -11.224 -4.798 1.00 96.38 100 VAL A O 1
ATOM 753 N N . ARG A 1 101 ? 2.638 -9.506 -6.101 1.00 95.50 101 ARG A N 1
ATOM 754 C CA . ARG A 1 101 ? 2.056 -10.275 -7.209 1.00 95.50 101 ARG A CA 1
ATOM 755 C C . ARG A 1 101 ? 2.803 -9.909 -8.493 1.00 95.50 101 ARG A C 1
ATOM 757 O O . ARG A 1 101 ? 3.215 -8.765 -8.654 1.00 95.50 101 ARG A O 1
ATOM 764 N N . ARG A 1 102 ? 3.013 -10.875 -9.386 1.00 95.38 102 ARG A N 1
ATOM 765 C CA . ARG A 1 102 ? 3.734 -10.687 -10.659 1.00 95.38 102 ARG A CA 1
ATOM 766 C C . ARG A 1 102 ? 2.791 -10.895 -11.839 1.00 95.38 102 ARG A C 1
ATOM 768 O O . ARG A 1 102 ? 1.750 -11.530 -11.678 1.00 95.38 102 ARG A O 1
ATOM 775 N N . ASN A 1 103 ? 3.194 -10.408 -13.011 1.00 95.50 103 ASN A N 1
ATOM 776 C CA . ASN A 1 103 ? 2.457 -10.544 -14.271 1.00 95.50 103 ASN A CA 1
ATOM 777 C C . ASN A 1 103 ? 1.034 -9.968 -14.195 1.00 95.50 103 ASN A C 1
ATOM 779 O O . ASN A 1 103 ? 0.077 -10.578 -14.661 1.00 95.50 103 ASN A O 1
ATOM 783 N N . CYS A 1 104 ? 0.887 -8.811 -13.553 1.00 95.69 104 CYS A N 1
ATOM 784 C CA . CYS A 1 104 ? -0.396 -8.136 -13.413 1.00 95.69 104 CYS A CA 1
ATOM 785 C C . CYS A 1 104 ? -0.668 -7.207 -14.604 1.00 95.69 104 CYS A C 1
ATOM 787 O O . CYS A 1 104 ? 0.236 -6.542 -15.101 1.00 95.69 104 CYS A O 1
ATOM 789 N N . GLU A 1 105 ? -1.928 -7.111 -15.022 1.00 94.94 105 GLU A N 1
ATOM 790 C CA . GLU A 1 105 ? -2.374 -6.176 -16.073 1.00 94.94 105 GLU A CA 1
ATOM 791 C C . GLU A 1 105 ? -2.812 -4.811 -15.510 1.00 94.94 105 GLU A C 1
ATOM 793 O O . GLU A 1 105 ? -3.159 -3.899 -16.257 1.00 94.94 105 GLU A O 1
ATOM 798 N N . GLY A 1 106 ? -2.840 -4.665 -14.184 1.00 95.06 106 GLY A N 1
ATOM 799 C CA . GLY A 1 106 ? -3.334 -3.473 -13.508 1.00 95.06 106 GLY A CA 1
ATOM 800 C C . GLY A 1 106 ? -3.264 -3.570 -11.980 1.00 95.06 106 GLY A C 1
ATOM 801 O O . GLY A 1 106 ? -2.704 -4.535 -11.445 1.00 95.06 106 GLY A O 1
ATOM 802 N N . PRO A 1 107 ? -3.851 -2.589 -11.265 1.00 95.50 107 PRO A N 1
ATOM 803 C CA . PRO A 1 107 ? -3.984 -2.644 -9.813 1.00 95.50 107 PRO A CA 1
ATOM 804 C C . PRO A 1 107 ? -4.846 -3.833 -9.384 1.00 95.50 107 PRO A C 1
ATOM 806 O O . PRO A 1 107 ? -5.687 -4.323 -10.146 1.00 95.50 107 PRO A O 1
ATOM 809 N N . ALA A 1 108 ? -4.661 -4.284 -8.141 1.00 93.38 108 ALA A N 1
ATOM 810 C CA . ALA A 1 108 ? -5.533 -5.303 -7.576 1.00 93.38 108 ALA A CA 1
ATOM 811 C C . ALA A 1 108 ? -6.990 -4.815 -7.619 1.00 93.38 108 ALA A C 1
ATOM 813 O O . ALA A 1 108 ? -7.272 -3.665 -7.287 1.00 93.38 108 ALA A O 1
ATOM 814 N N . ARG A 1 109 ? -7.904 -5.692 -8.050 1.00 90.75 109 ARG A N 1
ATOM 815 C CA . ARG A 1 109 ? -9.345 -5.397 -8.166 1.00 90.75 109 ARG A CA 1
ATOM 816 C C . ARG A 1 109 ? -10.156 -5.872 -6.965 1.00 90.75 109 ARG A C 1
ATOM 818 O O . ARG A 1 109 ? -11.277 -5.421 -6.764 1.00 90.75 109 ARG A O 1
ATOM 825 N N . ASP A 1 110 ? -9.569 -6.740 -6.151 1.00 88.38 110 ASP A N 1
ATOM 826 C CA . ASP A 1 110 ? -10.133 -7.201 -4.894 1.00 88.38 110 ASP A CA 1
ATOM 827 C C . ASP A 1 110 ? -9.030 -7.390 -3.842 1.00 88.38 110 ASP A C 1
ATOM 829 O O . ASP A 1 110 ? -7.839 -7.496 -4.155 1.00 88.38 110 ASP A O 1
ATOM 833 N N . ALA A 1 111 ? -9.459 -7.432 -2.582 1.00 88.56 111 ALA A N 1
ATOM 834 C CA . ALA A 1 111 ? -8.631 -7.774 -1.429 1.00 88.56 111 ALA A CA 1
ATOM 835 C C . ALA A 1 111 ? -9.188 -9.003 -0.688 1.00 88.56 111 ALA A C 1
ATOM 837 O O . ALA A 1 111 ? -8.986 -9.158 0.519 1.00 88.56 111 ALA A O 1
ATOM 838 N N . SER A 1 112 ? -9.920 -9.874 -1.388 1.00 83.25 112 SER A N 1
ATOM 839 C CA . SER A 1 112 ? -10.588 -11.015 -0.760 1.00 83.25 112 SER A CA 1
ATOM 840 C C . SER A 1 112 ? -9.568 -11.946 -0.105 1.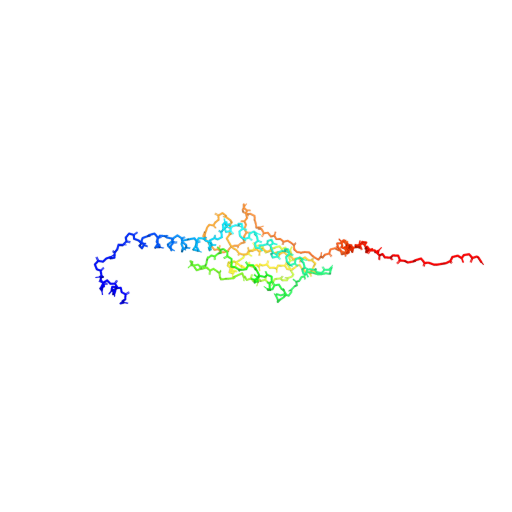00 83.25 112 SER A C 1
ATOM 842 O O . SER A 1 112 ? -8.511 -12.230 -0.666 1.00 83.25 112 SER A O 1
ATOM 844 N N . GLY A 1 113 ? -9.852 -12.387 1.123 1.00 84.00 113 GLY A N 1
ATOM 845 C CA . GLY A 1 113 ? -8.933 -13.224 1.906 1.00 84.00 113 GLY A CA 1
ATOM 846 C C . GLY A 1 113 ? -7.651 -12.516 2.371 1.00 84.00 113 GLY A C 1
ATOM 847 O O . GLY A 1 113 ? -6.813 -13.140 3.019 1.00 84.00 113 GLY A O 1
ATOM 848 N N . THR A 1 114 ? -7.497 -11.219 2.087 1.00 90.81 114 THR A N 1
ATOM 849 C CA . THR A 1 114 ? -6.341 -10.426 2.511 1.00 90.81 114 THR A CA 1
ATOM 850 C C . THR A 1 114 ? -6.616 -9.782 3.869 1.00 90.81 114 THR A C 1
ATOM 852 O O . THR A 1 114 ? -7.708 -9.280 4.139 1.00 90.81 114 THR A O 1
ATOM 855 N N . ARG A 1 115 ? -5.615 -9.772 4.753 1.00 90.75 115 ARG A N 1
ATOM 856 C CA . ARG A 1 115 ? -5.724 -9.103 6.055 1.00 90.75 115 ARG A CA 1
ATOM 857 C C . ARG A 1 115 ? -5.790 -7.574 5.868 1.00 90.75 115 ARG A C 1
ATOM 859 O O . ARG A 1 115 ? -5.027 -7.051 5.053 1.00 90.75 115 ARG A O 1
ATOM 866 N N . PRO A 1 116 ? -6.610 -6.830 6.635 1.00 91.62 116 PRO A N 1
ATOM 867 C CA . PRO A 1 116 ? -6.562 -5.367 6.622 1.00 91.62 116 PRO A CA 1
ATOM 868 C C . PRO A 1 116 ? -5.160 -4.849 6.978 1.00 91.62 116 PRO A C 1
ATOM 870 O O . PRO A 1 116 ? -4.459 -5.443 7.800 1.00 91.62 116 PRO A O 1
ATOM 873 N N . GLY A 1 117 ? -4.754 -3.745 6.352 1.00 93.19 117 GLY A N 1
ATOM 874 C CA . GLY A 1 117 ? -3.402 -3.195 6.463 1.00 93.19 117 GLY A CA 1
ATOM 875 C C . GLY A 1 117 ? -2.368 -3.914 5.592 1.00 93.19 117 GLY A C 1
ATOM 876 O O . GLY A 1 117 ? -1.181 -3.841 5.888 1.00 93.19 117 GLY A O 1
ATOM 877 N N . THR A 1 118 ? -2.783 -4.636 4.548 1.00 96.00 118 THR A N 1
ATOM 878 C CA . THR A 1 118 ? -1.845 -5.265 3.601 1.00 96.00 118 THR A CA 1
ATOM 879 C C . THR A 1 118 ? -1.687 -4.399 2.359 1.00 96.00 118 THR A C 1
ATOM 881 O O . THR A 1 118 ? -2.676 -4.060 1.717 1.00 96.00 118 THR A O 1
ATOM 884 N N . LEU A 1 119 ? -0.455 -4.068 1.992 1.00 96.81 119 LEU A N 1
ATOM 885 C CA . LEU A 1 119 ? -0.118 -3.470 0.708 1.00 96.81 119 LEU A CA 1
ATOM 886 C C . LEU A 1 119 ? -0.002 -4.575 -0.340 1.00 96.81 119 LEU A C 1
ATOM 888 O O . LEU A 1 119 ? 0.819 -5.485 -0.226 1.00 96.81 119 LEU A O 1
ATOM 892 N N . LEU A 1 120 ? -0.843 -4.495 -1.361 1.00 96.94 120 LEU A N 1
ATOM 893 C CA . LEU A 1 120 ? -0.796 -5.352 -2.534 1.00 96.94 120 LEU A CA 1
ATOM 894 C C . LEU A 1 120 ? 0.052 -4.642 -3.592 1.00 96.94 120 LEU A C 1
ATOM 896 O O . LEU A 1 120 ? -0.341 -3.586 -4.089 1.00 96.94 120 LEU A O 1
ATOM 900 N N . TYR A 1 121 ? 1.203 -5.223 -3.915 1.00 97.62 121 TYR A N 1
ATOM 901 C CA . TYR A 1 121 ? 2.161 -4.711 -4.890 1.00 97.62 121 TYR A CA 1
ATOM 902 C C . TYR A 1 121 ? 2.121 -5.583 -6.146 1.00 97.62 121 TYR A C 1
ATOM 904 O O . TYR A 1 121 ? 2.638 -6.698 -6.156 1.00 97.62 121 TYR A O 1
ATOM 912 N N . CYS A 1 122 ? 1.448 -5.105 -7.186 1.00 97.38 122 CYS A N 1
ATOM 913 C CA . CYS A 1 122 ? 1.207 -5.838 -8.426 1.00 97.38 122 CYS A CA 1
ATOM 914 C C . CYS A 1 122 ? 2.188 -5.375 -9.501 1.00 97.38 122 CYS A C 1
ATOM 916 O O . CYS A 1 122 ? 2.063 -4.260 -9.993 1.00 97.38 122 CYS A O 1
ATOM 918 N N . VAL A 1 123 ? 3.152 -6.215 -9.866 1.00 97.69 123 VAL A N 1
ATOM 919 C CA . VAL A 1 123 ? 4.173 -5.917 -10.880 1.00 97.69 123 VAL A CA 1
ATOM 920 C C . VAL A 1 123 ? 3.670 -6.324 -12.259 1.00 97.69 123 VAL A C 1
ATOM 922 O O . VAL A 1 123 ? 3.185 -7.446 -12.433 1.00 97.69 123 VAL A O 1
ATOM 925 N N . ALA A 1 124 ? 3.810 -5.437 -13.243 1.00 97.56 124 ALA A N 1
ATOM 926 C CA . ALA A 1 124 ? 3.512 -5.749 -14.634 1.00 97.56 124 ALA A CA 1
ATOM 927 C C . ALA A 1 124 ? 4.436 -6.833 -15.200 1.00 97.56 124 ALA A C 1
ATOM 929 O O . ALA A 1 124 ? 5.537 -7.066 -14.705 1.00 97.56 124 ALA A O 1
ATOM 930 N N . SER A 1 125 ? 3.988 -7.499 -16.264 1.00 95.25 125 SER A N 1
ATOM 931 C CA . SER A 1 125 ? 4.760 -8.553 -16.936 1.00 95.25 125 SER A CA 1
ATOM 932 C C . SER A 1 125 ? 6.094 -8.066 -17.506 1.00 95.25 125 SER A C 1
ATOM 934 O O . SER A 1 125 ? 7.030 -8.850 -17.614 1.00 95.25 125 SER A O 1
ATOM 936 N N . ASP A 1 126 ? 6.192 -6.784 -17.864 1.00 93.38 126 ASP A N 1
ATOM 937 C CA . ASP A 1 126 ? 7.421 -6.167 -18.370 1.00 93.38 126 ASP A CA 1
ATOM 938 C C . ASP A 1 126 ? 8.397 -5.739 -17.260 1.00 93.38 126 ASP A C 1
ATOM 940 O O . ASP A 1 126 ? 9.521 -5.345 -17.559 1.00 93.38 126 ASP A O 1
ATOM 944 N N . GLY A 1 127 ? 7.978 -5.787 -15.989 1.00 94.69 127 GLY A N 1
ATOM 945 C CA . GLY A 1 127 ? 8.772 -5.339 -14.845 1.00 94.69 127 GLY A CA 1
ATOM 946 C C . GLY A 1 127 ? 9.026 -3.828 -14.785 1.00 94.69 127 GLY A C 1
ATOM 947 O O . GLY A 1 127 ? 9.748 -3.377 -13.898 1.00 94.69 127 GLY A O 1
ATOM 948 N N . LYS A 1 128 ? 8.441 -3.026 -15.683 1.00 95.75 128 LYS A N 1
ATOM 949 C CA . LYS A 1 128 ? 8.692 -1.575 -15.770 1.00 95.75 128 LYS A CA 1
ATOM 950 C C . LYS A 1 128 ? 7.729 -0.747 -14.941 1.00 95.75 128 LYS A C 1
ATOM 952 O O . LYS A 1 128 ? 7.974 0.433 -14.700 1.00 95.75 128 LYS A O 1
ATOM 957 N N . GLN A 1 129 ? 6.631 -1.347 -14.507 1.00 97.06 129 GLN A N 1
ATOM 958 C CA . GLN A 1 129 ? 5.638 -0.688 -13.677 1.00 97.06 129 GLN A CA 1
ATOM 959 C C . GLN A 1 129 ? 5.085 -1.638 -12.621 1.00 97.06 129 GLN A C 1
ATOM 961 O O . GLN A 1 129 ? 5.016 -2.854 -12.813 1.00 97.06 129 GLN A O 1
ATOM 966 N N . ALA A 1 130 ? 4.650 -1.063 -11.510 1.00 97.62 130 ALA A N 1
ATOM 967 C CA . ALA A 1 130 ? 3.873 -1.758 -10.507 1.00 97.62 130 ALA A CA 1
ATOM 968 C C . ALA A 1 130 ? 2.768 -0.861 -9.964 1.00 97.62 130 ALA A C 1
ATOM 970 O O . ALA A 1 130 ? 2.939 0.347 -9.807 1.00 97.62 130 ALA A O 1
ATOM 971 N N . TRP A 1 131 ? 1.642 -1.472 -9.626 1.00 98.12 131 TRP A N 1
ATOM 972 C CA . TRP A 1 131 ? 0.543 -0.817 -8.937 1.00 98.12 131 TRP A CA 1
ATOM 973 C C . TRP A 1 131 ? 0.565 -1.192 -7.465 1.00 98.12 131 TRP A C 1
ATOM 975 O O . TRP A 1 131 ? 0.690 -2.367 -7.116 1.00 98.12 131 TRP A O 1
ATOM 985 N N . VAL A 1 132 ? 0.396 -0.198 -6.604 1.00 97.50 132 VAL A N 1
ATOM 986 C CA . VAL A 1 132 ? 0.260 -0.397 -5.165 1.00 97.50 132 VAL A CA 1
ATOM 987 C C . VAL A 1 132 ? -1.164 -0.072 -4.764 1.00 97.50 132 VAL A C 1
ATOM 989 O O . VAL A 1 132 ? -1.659 1.020 -5.027 1.00 97.50 132 VAL A O 1
ATOM 992 N N . THR A 1 133 ? -1.812 -1.016 -4.099 1.00 96.69 133 THR A N 1
ATOM 993 C CA . THR A 1 133 ? -3.147 -0.853 -3.510 1.00 96.69 133 THR A CA 1
ATOM 994 C C . THR A 1 133 ? -3.102 -1.260 -2.047 1.00 96.69 133 THR A C 1
ATOM 996 O O . THR A 1 133 ? -2.362 -2.172 -1.683 1.00 96.69 133 THR A O 1
ATOM 999 N N . LEU A 1 134 ? -3.897 -0.614 -1.199 1.00 96.25 134 LEU A N 1
ATOM 1000 C CA . LEU A 1 134 ? -4.002 -0.969 0.214 1.00 96.25 134 LEU A CA 1
ATOM 1001 C C . LEU A 1 134 ? -5.277 -1.783 0.457 1.00 96.25 134 LEU A C 1
ATOM 1003 O O . LEU A 1 134 ? -6.365 -1.351 0.094 1.00 96.25 134 LEU A O 1
ATOM 1007 N N . ALA A 1 135 ? -5.152 -2.938 1.107 1.00 94.50 135 ALA A N 1
ATOM 1008 C CA . ALA A 1 135 ? -6.277 -3.695 1.639 1.00 94.50 135 ALA A CA 1
ATOM 1009 C C . ALA A 1 135 ? -6.712 -3.095 2.985 1.00 94.50 135 ALA A C 1
ATOM 1011 O O . ALA A 1 135 ? -5.913 -2.993 3.921 1.00 94.50 135 ALA A O 1
ATOM 1012 N N . GLY A 1 136 ? -7.976 -2.710 3.101 1.00 89.88 136 GLY A N 1
ATOM 1013 C CA . GLY A 1 136 ? -8.509 -1.967 4.237 1.00 89.88 136 GLY A CA 1
ATOM 1014 C C . GLY A 1 136 ? -10.030 -1.888 4.202 1.00 89.88 136 GLY A C 1
ATOM 1015 O O . GLY A 1 136 ? -10.688 -2.781 3.680 1.00 89.88 136 GLY A O 1
ATOM 1016 N N . LEU A 1 137 ? -10.593 -0.829 4.771 1.00 84.12 137 LEU A N 1
ATOM 1017 C CA . LEU A 1 137 ? -12.006 -0.501 4.596 1.00 84.12 137 LEU A CA 1
ATOM 1018 C C . LEU A 1 137 ? -12.131 0.692 3.637 1.00 84.12 137 LEU A C 1
ATOM 1020 O O . LEU A 1 137 ? -11.249 1.556 3.651 1.00 84.12 137 LEU A O 1
ATOM 1024 N N . PRO A 1 138 ? -13.203 0.759 2.828 1.00 82.44 138 PRO A N 1
ATOM 1025 C CA . PRO A 1 138 ? -13.607 1.994 2.161 1.00 82.44 138 PRO A CA 1
ATOM 1026 C C . PRO A 1 138 ? -13.715 3.146 3.163 1.00 82.44 138 PRO A C 1
ATOM 1028 O O . PRO A 1 138 ? -14.170 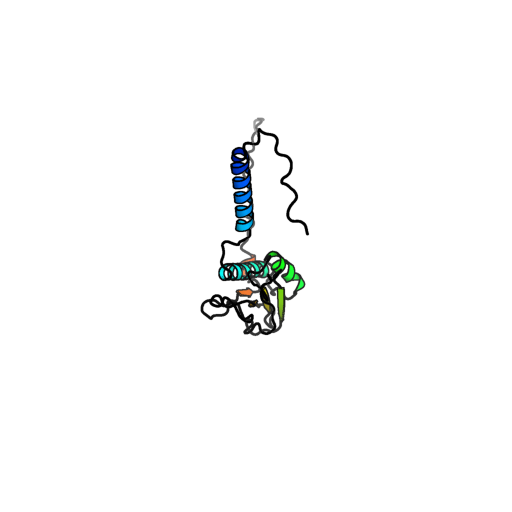2.927 4.288 1.00 82.44 138 PRO A O 1
ATOM 1031 N N . ALA A 1 139 ? -13.339 4.361 2.764 1.00 81.06 139 ALA A N 1
ATOM 1032 C CA . ALA A 1 139 ? -13.376 5.542 3.628 1.00 81.06 139 ALA A CA 1
ATOM 1033 C C . ALA A 1 139 ? -14.770 5.801 4.234 1.00 81.06 139 ALA A C 1
ATOM 1035 O O . ALA A 1 139 ? -14.904 6.274 5.362 1.00 81.06 139 ALA A O 1
ATOM 1036 N N . GLU A 1 140 ? -15.822 5.424 3.511 1.00 82.25 140 GLU A N 1
ATOM 1037 C CA . GLU A 1 140 ? -17.218 5.614 3.899 1.00 82.25 140 GLU A CA 1
ATOM 1038 C C . GLU A 1 140 ? -17.712 4.570 4.914 1.00 82.25 140 GLU A C 1
ATOM 1040 O O . GLU A 1 140 ? -18.792 4.716 5.491 1.00 82.25 140 GLU A O 1
ATOM 1045 N N . VAL A 1 141 ? -16.944 3.499 5.140 1.00 82.31 141 VAL A N 1
ATOM 1046 C CA . VAL A 1 141 ? -17.365 2.330 5.916 1.00 82.31 141 VAL A CA 1
ATOM 1047 C C . VAL A 1 141 ? -16.527 2.195 7.183 1.00 82.31 141 VAL A C 1
ATOM 1049 O O . VAL A 1 141 ? -15.321 1.977 7.151 1.00 82.31 141 VAL A O 1
ATOM 1052 N N . ARG A 1 142 ? -17.195 2.239 8.341 1.00 78.19 142 ARG A N 1
ATOM 1053 C CA . ARG A 1 142 ? -16.534 2.087 9.651 1.00 78.19 142 ARG A CA 1
ATOM 1054 C C . ARG A 1 142 ? -16.268 0.638 10.058 1.00 78.19 142 ARG A C 1
ATOM 1056 O O . ARG A 1 142 ? -15.327 0.381 10.802 1.00 78.19 142 ARG A O 1
ATOM 1063 N N . PHE A 1 143 ? -17.099 -0.300 9.604 1.00 83.31 143 PHE A N 1
ATOM 1064 C CA . PHE A 1 143 ? -17.015 -1.718 9.956 1.00 83.31 143 PHE A CA 1
ATOM 1065 C C . PHE A 1 143 ? -17.400 -2.579 8.757 1.00 83.31 143 PHE A C 1
ATOM 1067 O O . PHE A 1 143 ? -18.356 -2.260 8.056 1.00 83.31 143 PHE A O 1
ATOM 1074 N N . GLY A 1 144 ? -16.703 -3.692 8.549 1.00 84.44 144 GLY A N 1
ATOM 1075 C CA . GLY A 1 144 ? -17.024 -4.608 7.462 1.00 84.44 144 GLY A CA 1
ATOM 1076 C C . GLY A 1 144 ? -15.921 -5.620 7.197 1.00 84.44 144 GLY A C 1
ATOM 1077 O O . GLY A 1 144 ? -14.920 -5.683 7.917 1.00 84.44 144 GLY A O 1
ATOM 1078 N N . ALA A 1 145 ? -16.122 -6.417 6.152 1.00 84.75 145 ALA A N 1
ATOM 1079 C CA . ALA A 1 145 ? -15.058 -7.235 5.595 1.00 84.75 145 ALA A CA 1
ATOM 1080 C C . ALA A 1 145 ? -13.996 -6.330 4.938 1.00 84.75 145 ALA A C 1
ATOM 1082 O O . ALA A 1 145 ? -14.352 -5.290 4.380 1.00 84.75 145 ALA A O 1
ATOM 1083 N N . PRO A 1 146 ? -12.707 -6.704 4.997 1.00 84.31 146 PRO A N 1
ATOM 1084 C CA . PRO A 1 146 ? -11.666 -5.972 4.294 1.00 84.31 146 PRO A CA 1
ATOM 1085 C C . PRO A 1 146 ? -11.922 -5.994 2.781 1.00 84.31 146 PRO A C 1
ATOM 1087 O O . PRO A 1 146 ? -12.200 -7.041 2.198 1.00 84.31 146 PRO A O 1
ATOM 1090 N N . GLY A 1 147 ? -11.812 -4.824 2.166 1.00 89.88 147 GLY A N 1
ATOM 1091 C CA . GLY A 1 147 ? -11.827 -4.594 0.728 1.00 89.88 147 GLY A CA 1
ATOM 1092 C C . GLY A 1 147 ? -10.592 -3.803 0.302 1.00 89.88 147 GLY A C 1
ATOM 1093 O O . GLY A 1 147 ? -9.594 -3.738 1.022 1.00 89.88 147 GLY A O 1
ATOM 1094 N N . LEU A 1 148 ? -10.643 -3.194 -0.878 1.00 93.12 148 LEU A N 1
ATOM 1095 C CA . LEU A 1 148 ? -9.633 -2.217 -1.274 1.00 93.12 148 LEU A CA 1
ATOM 1096 C C . LEU A 1 148 ? -9.941 -0.880 -0.606 1.00 93.12 148 LEU A C 1
ATOM 1098 O O . LEU A 1 148 ? -11.100 -0.478 -0.522 1.00 93.12 148 LEU A O 1
ATOM 1102 N N . PHE A 1 149 ? -8.903 -0.195 -0.143 1.00 92.94 149 PHE A N 1
ATOM 1103 C CA . PHE A 1 149 ? -9.025 1.181 0.306 1.00 92.94 149 PHE 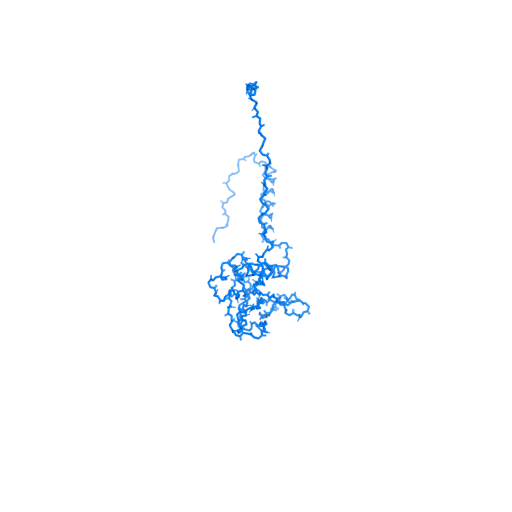A CA 1
ATOM 1104 C C . PHE A 1 149 ? -9.531 2.038 -0.858 1.00 92.94 149 PHE A C 1
ATOM 1106 O O . PHE A 1 149 ? -8.922 2.077 -1.931 1.00 92.94 149 PHE A O 1
ATOM 1113 N N . SER A 1 150 ? -10.658 2.704 -0.644 1.00 91.50 150 SER A N 1
ATOM 1114 C CA . SER A 1 150 ? -11.336 3.520 -1.642 1.00 91.50 150 SER A CA 1
ATOM 1115 C C . SER A 1 150 ? -11.797 4.829 -1.028 1.00 91.50 150 SER A C 1
ATOM 1117 O O . SER A 1 150 ? -12.185 4.858 0.139 1.00 91.50 150 SER A O 1
ATOM 1119 N N . THR A 1 151 ? -11.815 5.875 -1.845 1.00 88.50 151 THR A N 1
ATOM 1120 C CA . THR A 1 151 ? -12.399 7.174 -1.501 1.00 88.50 151 THR A CA 1
ATOM 1121 C C . THR A 1 151 ? -13.447 7.486 -2.558 1.00 88.50 151 THR A C 1
ATOM 1123 O O . THR A 1 151 ? -13.170 7.382 -3.752 1.00 88.50 151 THR A O 1
ATOM 1126 N N . ARG A 1 152 ? -14.656 7.851 -2.136 1.00 86.50 152 ARG A N 1
ATOM 1127 C CA . ARG A 1 152 ? -15.838 8.072 -2.985 1.00 86.50 152 ARG A CA 1
ATOM 1128 C C . ARG A 1 152 ? -16.198 6.855 -3.845 1.00 86.50 152 ARG A C 1
ATOM 1130 O O . ARG A 1 152 ? -16.642 7.003 -4.977 1.00 86.50 152 ARG A O 1
ATOM 1137 N N . GLY A 1 153 ? -15.993 5.652 -3.308 1.00 84.06 153 GLY A N 1
ATOM 1138 C CA . GLY A 1 153 ? -16.266 4.392 -4.010 1.00 84.06 153 GLY A CA 1
ATOM 1139 C C . GLY A 1 153 ? -15.234 3.993 -5.073 1.00 84.06 153 GLY A C 1
ATOM 1140 O O . GLY A 1 153 ? -15.378 2.932 -5.675 1.00 84.06 153 GLY A O 1
ATOM 1141 N N . GLU A 1 154 ? -14.175 4.781 -5.282 1.00 88.75 154 GLU A N 1
ATOM 1142 C CA . GLU A 1 154 ? -13.103 4.452 -6.224 1.00 88.75 154 GLU A CA 1
ATOM 1143 C C . GLU A 1 154 ? -11.867 3.902 -5.495 1.00 88.75 154 GLU A C 1
ATOM 1145 O O . GLU A 1 154 ? -11.341 4.570 -4.594 1.00 88.75 154 GLU A O 1
ATOM 1150 N N . PRO A 1 155 ? -11.366 2.703 -5.861 1.00 91.62 155 PRO A N 1
ATOM 1151 C CA . PRO A 1 155 ? -10.145 2.152 -5.288 1.00 91.62 155 PRO A CA 1
ATOM 1152 C C . PRO A 1 155 ? -8.955 3.089 -5.486 1.00 91.62 155 PRO A C 1
ATOM 1154 O O . PRO A 1 155 ? -8.640 3.508 -6.601 1.00 91.62 155 PRO A O 1
ATOM 1157 N N . ARG A 1 156 ? -8.255 3.393 -4.394 1.00 94.50 156 ARG A N 1
ATOM 1158 C CA . ARG A 1 156 ? -7.052 4.220 -4.424 1.00 94.50 156 ARG A CA 1
ATOM 1159 C C . ARG A 1 156 ? -5.844 3.337 -4.691 1.00 94.50 156 ARG A C 1
ATOM 1161 O O . ARG A 1 156 ? -5.604 2.351 -3.993 1.00 94.50 156 ARG A O 1
ATOM 1168 N N . PHE A 1 157 ? -5.061 3.729 -5.684 1.00 95.38 157 PHE A N 1
ATOM 1169 C CA . PHE A 1 157 ? -3.805 3.080 -6.019 1.00 95.38 157 PHE A CA 1
ATOM 1170 C C . PHE A 1 157 ? -2.742 4.114 -6.374 1.00 95.38 157 PHE A C 1
ATOM 1172 O O . PHE A 1 157 ? -3.050 5.250 -6.737 1.00 95.38 157 PHE A O 1
ATOM 1179 N N . SER A 1 158 ? -1.486 3.706 -6.277 1.00 96.12 158 SER A N 1
ATOM 1180 C CA . SER A 1 158 ? -0.335 4.451 -6.779 1.00 96.12 158 SER A CA 1
ATOM 1181 C C . SER A 1 158 ? 0.422 3.603 -7.795 1.00 96.12 158 SER A C 1
ATOM 1183 O O . SER A 1 158 ? 0.323 2.375 -7.791 1.00 96.12 158 SER A O 1
ATOM 1185 N N . VAL A 1 159 ? 1.144 4.257 -8.704 1.00 97.19 159 VAL A N 1
ATOM 1186 C CA . VAL A 1 159 ? 1.892 3.583 -9.773 1.00 97.19 159 VAL A CA 1
ATOM 1187 C C . VAL A 1 159 ? 3.369 3.871 -9.580 1.00 97.19 159 VAL A C 1
ATOM 1189 O O . VAL A 1 159 ? 3.782 5.021 -9.650 1.00 97.19 159 VAL A O 1
ATOM 1192 N N . VAL A 1 160 ? 4.153 2.828 -9.337 1.00 96.44 160 VAL A N 1
ATOM 1193 C CA . VAL A 1 160 ? 5.617 2.877 -9.331 1.00 96.44 160 VAL A CA 1
ATOM 1194 C C . VAL A 1 160 ? 6.092 2.557 -10.742 1.00 96.44 160 VAL A C 1
ATOM 1196 O O . VAL A 1 160 ? 5.605 1.602 -11.347 1.00 96.44 160 VAL A O 1
ATOM 1199 N N . ARG A 1 161 ? 7.019 3.346 -11.280 1.00 96.19 161 ARG A N 1
ATOM 1200 C CA . ARG A 1 161 ? 7.558 3.164 -12.635 1.00 96.19 161 ARG A CA 1
ATOM 1201 C C . ARG A 1 161 ? 9.075 3.103 -12.601 1.00 96.19 161 ARG A C 1
ATOM 1203 O O . ARG A 1 161 ? 9.697 3.751 -11.762 1.00 96.19 161 ARG A O 1
ATOM 1210 N N . ALA A 1 162 ? 9.661 2.358 -13.530 1.00 93.25 162 ALA A N 1
ATOM 1211 C CA . ALA A 1 162 ? 11.075 2.488 -13.846 1.00 93.25 162 ALA A CA 1
ATOM 1212 C C . ALA A 1 162 ? 11.377 3.955 -14.195 1.00 93.25 162 ALA A C 1
ATOM 1214 O O . ALA A 1 162 ? 10.556 4.627 -14.828 1.00 93.25 162 ALA A O 1
ATOM 1215 N N . ARG A 1 163 ? 12.515 4.472 -13.728 1.00 88.81 163 ARG A N 1
ATOM 1216 C CA . ARG A 1 163 ? 12.882 5.877 -13.949 1.00 88.81 163 ARG A CA 1
ATOM 1217 C C . ARG A 1 163 ? 13.183 6.104 -15.424 1.00 88.81 163 ARG A C 1
ATOM 1219 O O . ARG A 1 163 ? 13.866 5.291 -16.044 1.00 88.81 163 ARG A O 1
ATOM 1226 N N . SER A 1 164 ? 12.713 7.211 -15.988 1.00 75.81 164 SER A N 1
ATOM 1227 C CA . SER A 1 164 ? 13.148 7.599 -17.329 1.00 75.81 164 SER A CA 1
ATOM 1228 C C . SER A 1 164 ? 14.614 8.046 -17.292 1.00 75.81 164 SER A C 1
ATOM 1230 O O . SER A 1 164 ? 15.006 8.725 -16.341 1.00 75.81 164 SER A O 1
ATOM 1232 N N . PRO A 1 165 ? 15.423 7.726 -18.315 1.00 62.91 165 PRO A N 1
ATOM 1233 C CA . PRO A 1 165 ? 16.823 8.144 -18.371 1.00 62.91 165 PRO A CA 1
ATOM 1234 C C . PRO A 1 165 ? 17.013 9.673 -18.295 1.00 62.91 165 PRO A C 1
ATOM 1236 O O . PRO A 1 165 ? 18.009 10.109 -17.730 1.00 62.91 165 PRO A O 1
ATOM 1239 N N . GLU A 1 166 ? 16.040 10.483 -18.736 1.00 60.97 166 GLU A N 1
ATOM 1240 C CA . GLU A 1 166 ? 16.078 11.958 -18.625 1.00 60.97 166 GLU A CA 1
ATOM 1241 C C . GLU A 1 166 ? 16.045 12.490 -17.175 1.00 60.97 166 GLU A C 1
ATOM 1243 O O . GLU A 1 166 ? 16.557 13.573 -16.910 1.00 60.97 166 GLU A O 1
ATOM 1248 N N . GLU A 1 167 ? 15.512 11.742 -16.198 1.00 56.31 167 GLU A N 1
ATOM 1249 C CA . GLU A 1 167 ? 15.541 12.161 -14.780 1.00 56.31 167 GLU A CA 1
ATOM 1250 C C . GLU A 1 167 ? 16.908 11.918 -14.118 1.00 56.31 167 GLU A C 1
ATOM 1252 O O . GLU A 1 167 ? 17.168 12.424 -13.026 1.00 56.31 167 GLU A O 1
ATOM 1257 N N . ASN A 1 168 ? 17.788 11.141 -14.756 1.00 53.12 168 ASN A N 1
ATOM 1258 C CA . ASN A 1 168 ? 19.073 10.739 -14.185 1.00 53.12 168 ASN A CA 1
ATOM 1259 C C . ASN A 1 168 ? 20.160 11.824 -14.327 1.00 53.12 168 ASN A C 1
ATOM 1261 O O . ASN A 1 168 ? 21.187 11.749 -13.659 1.00 53.12 168 ASN A O 1
ATOM 1265 N N . GLU A 1 169 ? 19.928 12.842 -15.162 1.00 52.66 169 GLU A N 1
ATOM 1266 C CA . GLU A 1 169 ? 20.876 13.937 -15.434 1.00 52.66 169 GLU A CA 1
ATOM 1267 C C . GLU A 1 169 ? 20.571 15.221 -14.632 1.00 52.66 169 GLU A C 1
ATOM 1269 O O . GLU A 1 169 ? 21.382 16.144 -14.591 1.00 52.66 169 GLU A O 1
ATOM 1274 N N . ALA A 1 170 ? 19.429 15.290 -13.937 1.00 49.19 170 ALA A N 1
ATOM 1275 C CA . ALA A 1 170 ? 18.935 16.508 -13.281 1.00 49.19 170 ALA A CA 1
ATOM 1276 C C . ALA A 1 170 ? 19.419 16.721 -11.829 1.00 49.19 170 ALA A C 1
ATOM 1278 O O . ALA A 1 170 ? 18.816 17.490 -11.078 1.00 49.19 170 ALA A O 1
ATOM 1279 N N . GLN A 1 171 ? 20.512 16.078 -11.416 1.00 50.19 171 GLN A N 1
ATOM 1280 C CA . GLN A 1 171 ? 21.271 16.504 -10.235 1.00 50.19 171 GLN A CA 1
ATOM 1281 C C . GLN A 1 171 ? 22.728 16.767 -10.621 1.00 50.19 171 GLN A C 1
ATOM 1283 O O . GLN A 1 171 ? 23.594 15.939 -10.335 1.00 50.19 171 GLN A O 1
ATOM 1288 N N . PRO A 1 172 ? 23.047 17.920 -11.236 1.00 47.44 172 PRO A N 1
ATOM 1289 C CA . PRO A 1 172 ? 24.394 18.433 -11.104 1.00 47.44 172 PRO A CA 1
ATOM 1290 C C . PRO A 1 172 ? 24.594 18.772 -9.625 1.00 47.44 172 PRO A C 1
ATOM 1292 O O . PRO A 1 172 ? 23.822 19.533 -9.032 1.00 47.44 172 PRO A O 1
ATOM 1295 N N . ALA A 1 173 ? 25.611 18.159 -9.023 1.00 52.19 173 ALA A N 1
ATOM 1296 C CA . ALA A 1 173 ? 26.162 18.594 -7.755 1.00 52.19 173 ALA A CA 1
ATOM 1297 C C . ALA A 1 173 ? 26.429 20.098 -7.864 1.00 52.19 173 ALA A C 1
ATOM 1299 O O . ALA A 1 173 ? 27.308 20.533 -8.604 1.00 52.19 173 ALA A O 1
ATOM 1300 N N . MET A 1 174 ? 25.615 20.901 -7.183 1.00 48.25 174 MET A N 1
ATOM 1301 C CA . MET A 1 174 ? 25.893 22.316 -7.004 1.00 48.25 174 MET A CA 1
ATOM 1302 C C . MET A 1 174 ? 27.022 22.383 -5.976 1.00 48.25 174 MET A C 1
ATOM 1304 O O . MET A 1 174 ? 26.795 22.494 -4.773 1.00 48.25 174 MET A O 1
ATOM 1308 N N . GLU A 1 175 ? 28.240 22.164 -6.461 1.00 47.47 175 GLU A N 1
ATOM 1309 C CA . GLU A 1 175 ? 29.475 22.374 -5.728 1.00 47.47 175 GLU A CA 1
ATOM 1310 C C . GLU A 1 175 ? 29.558 23.878 -5.457 1.00 47.47 175 GLU A C 1
ATOM 1312 O O . GLU A 1 175 ? 29.840 24.682 -6.343 1.00 47.47 175 GLU A O 1
ATOM 1317 N N . LEU A 1 176 ? 29.163 24.282 -4.246 1.00 48.22 176 LEU A N 1
ATOM 1318 C CA . LEU A 1 176 ? 29.410 25.630 -3.757 1.00 48.22 176 LEU A CA 1
ATOM 1319 C C . LEU A 1 176 ? 30.928 25.789 -3.599 1.00 48.22 176 LEU A C 1
ATOM 1321 O O . LEU A 1 176 ? 31.475 25.510 -2.533 1.00 48.22 176 LEU A O 1
ATOM 1325 N N . GLU A 1 177 ? 31.602 26.257 -4.647 1.00 43.66 177 GLU A N 1
ATOM 1326 C CA . GLU A 1 177 ? 32.898 26.916 -4.509 1.00 43.66 177 GLU A CA 1
ATOM 1327 C C . GLU A 1 177 ? 32.692 28.172 -3.644 1.00 43.66 177 GLU A C 1
ATOM 1329 O O . GLU A 1 177 ? 32.242 29.223 -4.106 1.00 43.66 177 GLU A O 1
ATOM 1334 N N . LEU A 1 178 ? 32.968 28.049 -2.343 1.00 53.53 178 LEU A N 1
ATOM 1335 C CA . LEU A 1 178 ? 33.198 29.203 -1.481 1.00 53.53 178 LEU A CA 1
ATOM 1336 C C . LEU A 1 178 ? 34.520 29.851 -1.925 1.00 53.53 178 LEU A C 1
ATOM 1338 O O . LEU A 1 178 ? 35.541 29.163 -1.904 1.00 53.53 178 LEU A O 1
ATOM 1342 N N . PRO A 1 179 ? 34.561 31.151 -2.271 1.00 45.44 179 PRO A N 1
ATOM 1343 C CA . PRO A 1 179 ? 35.829 31.819 -2.520 1.00 45.44 179 PRO A CA 1
ATOM 1344 C C . PRO A 1 179 ? 36.631 31.886 -1.217 1.00 45.44 179 PRO A C 1
ATOM 1346 O O . PRO A 1 179 ? 36.234 32.533 -0.244 1.00 45.44 179 PRO A O 1
ATOM 1349 N N . GLU A 1 180 ? 37.763 31.187 -1.210 1.00 43.78 180 GLU A N 1
ATOM 1350 C CA . GLU A 1 180 ? 38.746 31.204 -0.137 1.00 43.78 180 GLU A CA 1
ATOM 1351 C C . GLU A 1 180 ? 39.339 32.617 -0.030 1.00 43.78 180 GLU A C 1
ATOM 1353 O O . GLU A 1 180 ? 39.921 33.162 -0.972 1.00 43.78 180 GLU A O 1
ATOM 1358 N N . ALA A 1 181 ? 39.144 33.249 1.125 1.00 48.56 181 ALA A N 1
ATOM 1359 C CA . ALA A 1 181 ? 39.747 34.529 1.446 1.00 48.56 181 ALA A CA 1
ATOM 1360 C C . ALA A 1 181 ? 41.262 34.349 1.638 1.00 48.56 181 ALA A C 1
ATOM 1362 O O . ALA A 1 181 ? 41.716 33.970 2.717 1.00 48.56 181 ALA A O 1
ATOM 1363 N N . ALA A 1 182 ? 42.057 34.658 0.612 1.00 42.66 182 ALA A N 1
ATOM 1364 C CA . ALA A 1 182 ? 43.505 34.779 0.748 1.00 42.66 182 ALA A CA 1
ATOM 1365 C C . ALA A 1 182 ? 43.867 36.153 1.339 1.00 42.66 182 ALA A C 1
ATOM 1367 O O . ALA A 1 182 ? 43.996 37.165 0.651 1.00 42.66 182 ALA A O 1
ATOM 1368 N N . SER A 1 183 ? 44.002 36.158 2.662 1.00 41.38 183 SER A N 1
ATOM 1369 C CA . SER A 1 183 ? 44.740 37.143 3.447 1.00 41.38 183 SER A CA 1
ATOM 1370 C C . SER A 1 183 ? 46.250 36.919 3.300 1.00 41.38 183 SER A C 1
ATOM 1372 O O . 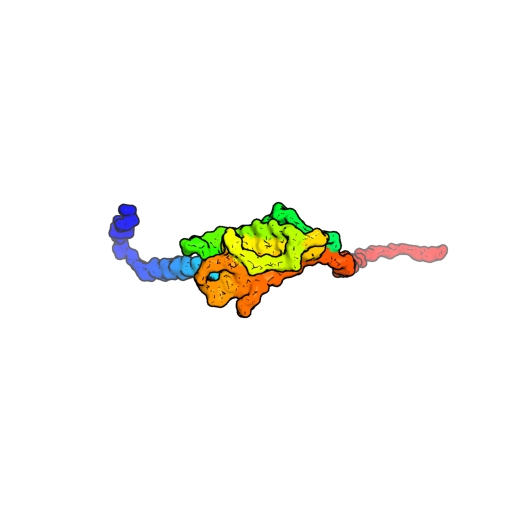SER A 1 183 ? 46.703 35.783 3.402 1.00 41.38 183 SER A O 1
ATOM 1374 N N . GLY A 1 184 ? 47.027 38.004 3.210 1.00 37.62 184 GLY A N 1
ATOM 1375 C CA . GLY A 1 184 ? 48.445 38.018 3.601 1.00 37.62 184 GLY A CA 1
ATOM 1376 C C . GLY A 1 184 ? 49.422 38.304 2.462 1.00 37.62 184 GLY A C 1
ATOM 1377 O O . GLY A 1 184 ? 49.672 37.446 1.625 1.00 37.62 184 GLY A O 1
ATOM 1378 N N . GLY A 1 185 ? 49.973 39.520 2.442 1.00 37.44 185 GLY A N 1
ATOM 1379 C CA . GLY A 1 185 ? 51.012 39.924 1.497 1.00 37.44 185 GLY A CA 1
ATOM 1380 C C . GLY A 1 185 ? 52.410 39.421 1.850 1.00 37.44 185 GLY A C 1
ATOM 1381 O O . GLY A 1 185 ? 52.619 38.900 2.933 1.00 37.44 185 GLY A O 1
ATOM 1382 N N . GLU A 1 186 ? 53.366 39.661 0.952 1.00 37.94 186 GLU A N 1
ATOM 1383 C CA . GLU A 1 186 ? 54.677 40.234 1.274 1.00 37.94 186 GLU A CA 1
ATOM 1384 C C . GLU A 1 186 ? 55.359 40.699 -0.026 1.00 37.94 186 GLU A C 1
ATOM 1386 O O . GLU A 1 186 ? 55.173 40.121 -1.095 1.00 37.94 186 GLU A O 1
ATOM 1391 N N . ALA A 1 187 ? 56.102 41.799 0.066 1.00 44.97 187 ALA A N 1
ATOM 1392 C CA . ALA A 1 187 ? 56.762 42.493 -1.030 1.00 44.97 187 ALA A CA 1
ATOM 1393 C C . ALA A 1 187 ? 58.174 41.955 -1.305 1.00 44.97 187 ALA A C 1
ATOM 1395 O O . ALA A 1 187 ? 58.908 41.708 -0.356 1.00 44.97 187 ALA A O 1
ATOM 1396 N N . THR A 1 188 ? 58.575 41.879 -2.582 1.00 39.72 188 THR A N 1
ATOM 1397 C CA . THR A 1 188 ? 59.929 42.085 -3.184 1.00 39.72 188 THR A CA 1
ATOM 1398 C C . THR A 1 188 ? 59.884 41.535 -4.628 1.00 39.72 188 THR A C 1
ATOM 1400 O O . THR A 1 188 ? 59.144 40.599 -4.882 1.00 39.72 188 THR A O 1
ATOM 1403 N N . SER A 1 189 ? 60.569 42.002 -5.678 1.00 39.88 189 SER A N 1
ATOM 1404 C CA . SER A 1 189 ? 61.618 43.000 -5.895 1.00 39.88 189 SER A CA 1
ATOM 1405 C C . SER A 1 189 ? 61.695 43.322 -7.410 1.00 39.88 189 SER A C 1
ATOM 1407 O O . SER A 1 189 ? 61.769 42.417 -8.228 1.00 39.88 189 SER A O 1
ATOM 1409 N N . ILE A 1 190 ? 61.648 44.612 -7.752 1.00 42.34 190 ILE A N 1
ATOM 1410 C CA . ILE A 1 190 ? 62.460 45.389 -8.722 1.00 42.34 190 ILE A CA 1
ATOM 1411 C C . ILE A 1 190 ? 63.159 44.659 -9.915 1.00 42.34 190 ILE A C 1
ATOM 1413 O O . ILE A 1 190 ? 64.208 44.056 -9.723 1.00 42.34 190 ILE A O 1
ATOM 1417 N N . SER A 1 191 ? 62.641 44.951 -11.130 1.00 37.78 191 SER A N 1
ATOM 1418 C CA . SER A 1 191 ? 63.296 45.350 -12.420 1.00 37.78 191 SER A CA 1
ATOM 1419 C C . SER A 1 191 ? 64.165 44.369 -13.267 1.00 37.78 191 SER A C 1
ATOM 1421 O O . SER A 1 191 ? 64.477 43.286 -12.791 1.00 37.78 191 SER A O 1
ATOM 1423 N N . PRO A 1 192 ? 64.453 44.710 -14.557 1.00 53.25 192 PRO A N 1
ATOM 1424 C CA . PRO A 1 192 ? 64.248 43.867 -15.749 1.00 53.25 192 PRO A CA 1
ATOM 1425 C C . PRO A 1 192 ? 65.423 42.975 -16.173 1.00 53.25 192 PRO A C 1
ATOM 1427 O O . PRO A 1 192 ? 66.569 43.227 -15.737 1.00 53.25 192 PRO A O 1
#

Foldseek 3Di:
DDDDDPPPDDDPPDPVVVCVVVVVVVVVVVVVVVVVVDDPDDLLVLQVVLQVQLQVVQLVVAALQAGDQDPVVSVVSQVVSFFHPDDDPNHGRGGAAEDGAEQDPDADPWQPPHDARYWYWYAHNSRFKIKTWGFHDAPVDPDDDTITHHDPPHHDIDMRGHDHPVVVPPDDPPPPPDPDDDDDDDDDDDDD

Nearest PDB structures (foldseek):
  4geu-assembly1_B  TM=5.375E-01  e=7.253E-01  Caenorhabditis elegans
  4gex-assembly1_A  TM=3.892E-01  e=4.627E-01  Caenorhabditis elegans
  4geu-assembly1_A  TM=5.246E-01  e=1.568E+00  Caenorhabditis elegans
  7y60-assembly1_L  TM=2.976E-01  e=1.066E+00  Homo sapiens
  4g79-assembly1_A-2  TM=5.196E-01  e=4.981E+00  Caenorhabditis elegans

Organism: NCBI:txid2316733

Sequence (192 aa):
VLGGGLLRKQPEGFKGYRLLPILLVGALFLDLVLSEGRSPLDAEAQAAVALRNFHEAAQKQATAEAVPVEARALQPLVDALGTPPYRLRGVQVPAYALQVRRNCEGPARDASGTRPGTLLYCVASDGKQAWVTLAGLPAEVRFGAPGLFSTRGEPRFSVVRARSPEENEAQPAMELELPEAASGGEATSISP